Protein AF-A7I385-F1 (afdb_monomer)

Solvent-accessible surface area (backbone atoms only — not comparable to full-atom values): 15909 Å² total; per-residue (Å²): 110,70,66,67,49,52,52,52,52,54,51,48,52,54,52,44,52,50,51,35,52,51,43,34,70,71,65,73,32,73,67,59,26,52,51,44,48,49,48,61,64,40,58,74,43,62,48,61,57,55,52,50,53,55,48,59,55,52,60,72,76,57,84,71,56,46,74,82,49,70,36,78,71,58,41,25,38,31,37,42,69,42,74,60,54,63,81,75,46,45,68,60,48,53,54,56,54,65,49,56,67,62,75,55,24,40,32,40,33,39,52,22,38,84,68,46,20,81,81,70,74,36,61,62,69,27,24,44,33,40,34,56,42,75,87,40,77,44,32,60,55,32,53,54,52,52,51,53,47,19,72,31,48,91,37,66,67,61,27,50,50,51,42,69,77,37,43,70,60,47,53,53,24,49,57,74,23,50,43,77,45,82,40,83,70,58,86,63,60,58,64,80,20,49,28,32,42,40,37,43,27,69,44,66,73,52,94,45,67,73,59,39,48,47,27,33,30,34,39,40,36,34,28,34,40,87,76,70,40,75,31,31,40,41,54,36,57,39,71,37,66,94,64,45,74,72,50,53,44,69,82,32,55,93,59,48,72,52,87,34,56,18,76,84,72,40,56,57,77,86,40,60,52,53,34,44,32,34,73,84,70,41,40,49,77,82,70,70,90,78,121

Secondary structure (DSSP, 8-state):
-HHHHHHHHHHHHHHHHHHHHHHHHHH--HHHHHHHHHHHHHGGGTTHHHHHHHHHHHHHHSPPPEES---S--EEEEEEEES--HHHHHHHHHHHHHT-SSSSEEEEEEE--TTTHHHH---TTEEEEEEE-TTSHHHHHHHHHHHHHHHTTT-HHHHHHHHHHHHHHHHHHHHHHEEEEEEE--SSGGGGSSEEEEEEEEEESSS-HHHHHHEEEEEEEEEETTTTEEEEEEEEEEE-GGGS-SHHHHH-GGGTTTT-TTTTTS--GGGHHHHTTHHHH-S-----S--

pLDDT: mean 74.33, std 15.38, range [26.97, 94.31]

Sequence (291 aa):
MEIVVSFIFAAYEVVSVIICVIVGAVSKSNKAVAISVALCVLVPFYDVVPTRIIANKYCQIEPKSKIDKIVEYPKSVYVKIDNAEVDDIDTSLHLIEALLDGIHIEKIAIECNSKITDKYKCDNGKVEEVYFDKNSTHYTQYINLISQYQNLHTDESAQFDFYRENEKAIEEAKFKITKRNEVEKDRDIIKNYNYSIIINKSEKISDSAFENYFYHIVNVSIVENKTEKEIAFWKMYIRNREATFIFPEILMPHFADDYQFTRKVCGKIQEIEKVFDMDKWSKGLSIDIYQ

Mean predicted aligned error: 11.97 Å

Foldseek 3Di:
DQVVVVVVVVVLVVVLVVQLVVQCVPVVDPVSSVVSNVCSVCVLCVQVPVVVVLLQVLLVPDDAWDFQAAAQAQQEEEEAEAPDAQVRCPVVVVVVVLCCQCPRHFKYKYQDAPSVCVVPVADHQKIKMKGFQCVDPLNVVLCVLVVVLLLCLVPPVVSVVSCVVCVVSNVVSCVVGIDIDIGHDDPCVRVVGQKYWYKYWFDQPDPDPVSSLFWTKIKIWIAGNVVRDTRTIFIFIATDPVSHDPSCCNVPVVCVVPNGSQPPRGHHPVCVCVSNVVVVVRSDPPPVPPD

Radius of gyration: 24.23 Å; Cα contacts (8 Å, |Δi|>4): 414; chains: 1; bounding box: 56×46×73 Å

Nearest PDB structures (foldseek):
  5t11-assembly1_D  TM=4.363E-01  e=2.194E-02  Paraburkholderia phytofirmans PsJN
  5t11-assembly1_J  TM=4.205E-01  e=3.394E-02  Paraburkholderia phytofirmans PsJN
  5t11-assembly1_I  TM=4.301E-01  e=5.249E-02  Paraburkholderia phytofirmans PsJN
  5t11-assembly1_C  TM=4.337E-01  e=8.119E-02  Paraburkholderia phytofirmans PsJN
  5t11-assembly1_H  TM=4.253E-01  e=6.328E-02  Paraburkholderia phytofirmans PsJN

Organism: Campylobacter hominis (strain ATCC BAA-381 / DSM 21671 / CCUG 45161 / LMG 19568 / NCTC 13146 / CH001A) (NCBI:txid360107)

Structure (mmCIF, N/CA/C/O backbone):
data_AF-A7I385-F1
#
_entry.id   AF-A7I385-F1
#
loop_
_atom_site.group_PDB
_atom_site.id
_atom_site.type_symbol
_atom_site.label_atom_id
_atom_site.label_alt_id
_atom_site.label_comp_id
_atom_site.label_asym_id
_atom_site.label_entity_id
_atom_site.label_seq_id
_atom_site.pdbx_PDB_ins_code
_atom_site.Cartn_x
_atom_site.Cartn_y
_atom_site.Cartn_z
_atom_site.occupancy
_atom_site.B_iso_or_equiv
_atom_site.auth_seq_id
_atom_site.auth_comp_id
_atom_site.auth_asym_id
_atom_site.auth_atom_id
_atom_site.pdbx_PDB_model_num
ATOM 1 N N . MET A 1 1 ? 16.961 16.980 -8.517 1.00 50.75 1 MET A N 1
ATOM 2 C CA . MET A 1 1 ? 16.977 15.856 -9.479 1.00 50.75 1 MET A CA 1
ATOM 3 C C . MET A 1 1 ? 17.176 16.361 -10.908 1.00 50.75 1 MET A C 1
ATOM 5 O O . MET A 1 1 ? 18.116 15.918 -11.551 1.00 50.75 1 MET A O 1
ATOM 9 N N . GLU A 1 2 ? 16.411 17.368 -11.348 1.00 49.25 2 GLU A N 1
ATOM 10 C CA . GLU A 1 2 ? 16.465 17.961 -12.704 1.00 49.25 2 GLU A CA 1
ATOM 11 C C . GLU A 1 2 ? 17.854 18.446 -13.171 1.00 49.25 2 GLU A C 1
ATOM 13 O O . GLU A 1 2 ? 18.229 18.236 -14.322 1.00 49.25 2 GLU A O 1
ATOM 18 N N . ILE A 1 3 ? 18.661 19.042 -12.283 1.00 60.22 3 ILE A N 1
ATOM 19 C CA . ILE A 1 3 ? 20.004 19.541 -12.640 1.00 60.22 3 ILE A CA 1
ATOM 20 C C . ILE A 1 3 ? 20.953 18.384 -12.989 1.00 60.22 3 ILE A C 1
ATOM 22 O O . ILE A 1 3 ? 21.578 18.397 -14.045 1.00 60.22 3 ILE A O 1
ATOM 26 N N . VAL A 1 4 ? 21.031 17.360 -12.132 1.00 59.84 4 VAL A N 1
ATOM 27 C CA . VAL A 1 4 ? 21.896 16.176 -12.329 1.00 59.84 4 VAL A CA 1
ATOM 28 C C . VAL A 1 4 ? 21.518 15.436 -13.615 1.00 59.84 4 VAL A C 1
ATOM 30 O O . VAL A 1 4 ? 22.371 15.013 -14.387 1.00 59.84 4 VAL A O 1
ATOM 33 N N . VAL A 1 5 ? 20.219 15.359 -13.865 1.00 59.62 5 VAL A N 1
ATOM 34 C CA . VAL A 1 5 ? 19.585 14.788 -15.050 1.00 59.62 5 VAL A CA 1
ATOM 35 C C . VAL A 1 5 ? 19.992 15.503 -16.348 1.00 59.62 5 VAL A C 1
ATOM 37 O O . VAL A 1 5 ? 20.400 14.851 -17.309 1.00 59.62 5 VAL A O 1
ATOM 40 N N . SER A 1 6 ? 19.941 16.838 -16.369 1.00 65.00 6 SER A N 1
ATOM 41 C CA . SER A 1 6 ? 20.319 17.643 -17.538 1.00 65.00 6 SER A CA 1
ATOM 42 C C . SER A 1 6 ? 21.803 17.472 -17.882 1.00 65.00 6 SER A C 1
ATOM 44 O O . SER A 1 6 ? 22.172 17.321 -19.048 1.00 65.00 6 SER A O 1
ATOM 46 N N . PHE A 1 7 ? 22.656 17.368 -16.856 1.00 74.56 7 PHE A N 1
ATOM 47 C CA . PHE A 1 7 ? 24.074 17.060 -17.034 1.00 74.56 7 PHE A CA 1
ATOM 48 C C . PHE A 1 7 ? 24.315 15.678 -17.658 1.00 74.56 7 PHE A C 1
ATOM 50 O O . PHE A 1 7 ? 25.181 15.553 -18.523 1.00 74.56 7 PHE A O 1
ATOM 57 N N . ILE A 1 8 ? 23.552 14.651 -17.267 1.00 72.56 8 ILE A N 1
ATOM 58 C CA . ILE A 1 8 ? 23.676 13.298 -17.836 1.00 72.56 8 ILE A CA 1
ATOM 59 C C . ILE A 1 8 ? 23.255 13.280 -19.314 1.00 72.56 8 ILE A C 1
ATOM 61 O O . ILE A 1 8 ? 23.942 12.669 -20.132 1.00 72.56 8 ILE A O 1
ATOM 65 N N . PHE A 1 9 ? 22.174 13.979 -19.679 1.00 73.31 9 PHE A N 1
ATOM 66 C CA . PHE A 1 9 ? 21.737 14.084 -21.078 1.00 73.31 9 PHE A CA 1
ATOM 67 C C . PHE A 1 9 ? 22.758 14.830 -21.944 1.00 73.31 9 PHE A C 1
ATOM 69 O O . PHE A 1 9 ? 23.153 14.333 -22.997 1.00 73.31 9 PHE A O 1
ATOM 76 N N . ALA A 1 10 ? 23.263 15.970 -21.467 1.00 79.50 10 ALA A N 1
ATOM 77 C CA . ALA A 1 10 ? 24.304 16.715 -22.169 1.00 79.50 10 ALA A CA 1
ATOM 78 C C . ALA A 1 10 ? 25.582 15.874 -22.354 1.00 79.50 10 ALA A C 1
ATOM 80 O O . ALA A 1 10 ? 26.174 15.864 -23.433 1.00 79.50 10 ALA A O 1
ATOM 81 N N . ALA A 1 11 ? 25.986 15.113 -21.330 1.00 82.25 11 ALA A N 1
ATOM 82 C CA . ALA A 1 11 ? 27.113 14.190 -21.435 1.00 82.25 11 ALA A CA 1
ATOM 83 C C . ALA A 1 11 ? 26.859 13.088 -22.481 1.00 82.25 11 ALA A C 1
ATOM 85 O O . ALA A 1 11 ? 27.754 12.769 -23.265 1.00 82.25 11 ALA A O 1
ATOM 86 N N . TYR A 1 12 ? 25.640 12.543 -22.537 1.00 84.56 12 TYR A N 1
ATOM 87 C CA . TYR A 1 12 ? 25.248 11.544 -23.531 1.00 84.56 12 TYR A CA 1
ATOM 88 C C . TYR A 1 12 ? 25.318 12.083 -24.968 1.00 84.56 12 TYR A C 1
ATOM 90 O O . TYR A 1 12 ? 25.862 11.406 -25.846 1.00 84.56 12 TYR A O 1
ATOM 98 N N . GLU A 1 13 ? 24.814 13.296 -25.221 1.00 83.38 13 GLU A N 1
ATOM 99 C CA . GLU A 1 13 ? 24.884 13.918 -26.549 1.00 83.38 13 GLU A CA 1
ATOM 100 C C . GLU A 1 13 ? 26.335 14.115 -26.999 1.00 83.38 13 GLU A C 1
ATOM 102 O O . GLU A 1 13 ? 26.700 13.737 -28.115 1.00 83.38 13 GLU A O 1
ATOM 107 N N . VAL A 1 14 ? 27.191 14.623 -26.107 1.00 87.31 14 VAL A N 1
ATOM 108 C CA . VAL A 1 14 ? 28.620 14.823 -26.388 1.00 87.31 14 VAL A CA 1
ATOM 109 C C . VAL A 1 14 ? 29.303 13.498 -26.735 1.00 87.31 14 VAL A C 1
ATOM 111 O O . VAL A 1 14 ? 29.995 13.407 -27.752 1.00 87.31 14 VAL A O 1
ATOM 114 N N . VAL A 1 15 ? 29.083 12.449 -25.939 1.00 87.50 15 VAL A N 1
ATOM 115 C CA . VAL A 1 15 ? 29.656 11.117 -26.195 1.00 87.50 15 VAL A CA 1
ATOM 116 C C . VAL A 1 15 ? 29.134 10.532 -27.511 1.00 87.50 15 VAL A C 1
ATOM 118 O O . VAL A 1 15 ? 29.913 9.984 -28.291 1.00 87.50 15 VAL A O 1
ATOM 121 N N . SER A 1 16 ? 27.845 10.700 -27.810 1.00 87.44 16 SER A N 1
ATOM 122 C CA . SER A 1 16 ? 27.226 10.214 -29.050 1.00 87.44 16 SER A CA 1
ATOM 123 C C . SER A 1 16 ? 27.826 10.864 -30.297 1.00 87.44 16 SER A C 1
ATOM 125 O O . SER A 1 16 ? 28.122 10.175 -31.279 1.00 87.44 16 SER A O 1
ATOM 127 N N . VAL A 1 17 ? 28.071 12.177 -30.253 1.00 86.81 17 VAL A N 1
ATOM 128 C CA . VAL A 1 17 ? 28.744 12.907 -31.337 1.00 86.81 17 VAL A CA 1
ATOM 129 C C . VAL A 1 17 ? 30.175 12.399 -31.524 1.00 86.81 17 VAL A C 1
ATOM 131 O O . VAL A 1 17 ? 30.579 12.127 -32.656 1.00 86.81 17 VAL A O 1
ATOM 134 N N . ILE A 1 18 ? 30.924 12.197 -30.433 1.00 90.31 18 ILE A N 1
ATOM 135 C CA . ILE A 1 18 ? 32.295 11.660 -30.481 1.00 90.31 18 ILE A CA 1
ATOM 136 C C . ILE A 1 18 ? 32.317 10.275 -31.141 1.00 90.31 18 ILE A C 1
ATOM 138 O O . ILE A 1 18 ? 33.127 10.039 -32.040 1.00 90.31 18 ILE A O 1
ATOM 142 N N . ILE A 1 19 ? 31.407 9.376 -30.754 1.00 89.44 19 ILE A N 1
ATOM 143 C CA . ILE A 1 19 ? 31.295 8.034 -31.343 1.00 89.44 19 ILE A CA 1
ATOM 144 C C . ILE A 1 19 ? 31.035 8.127 -32.851 1.00 89.44 19 ILE A C 1
ATOM 146 O O . ILE A 1 19 ? 31.743 7.491 -33.634 1.00 89.44 19 ILE A O 1
ATOM 150 N N . CYS A 1 20 ? 30.080 8.958 -33.280 1.00 88.19 20 CYS A N 1
ATOM 151 C CA . CYS A 1 20 ? 29.752 9.113 -34.700 1.00 88.19 20 CYS A CA 1
ATOM 152 C C . CYS A 1 20 ? 30.940 9.646 -35.522 1.00 88.19 20 CYS A C 1
ATOM 154 O O . CYS A 1 20 ? 31.184 9.170 -36.634 1.00 88.19 20 CYS A O 1
ATOM 156 N N . VAL A 1 21 ? 31.713 10.589 -34.967 1.00 87.25 21 VAL A N 1
ATOM 157 C CA . VAL A 1 21 ? 32.928 11.133 -35.600 1.00 87.25 21 VAL A CA 1
ATOM 158 C C . VAL A 1 21 ? 34.011 10.059 -35.732 1.00 87.25 21 VAL A C 1
ATOM 160 O O . VAL A 1 21 ? 34.587 9.904 -36.811 1.00 87.25 21 VAL A O 1
ATOM 163 N N . ILE A 1 22 ? 34.259 9.279 -34.675 1.00 89.44 22 ILE A N 1
ATOM 164 C CA . ILE A 1 22 ? 35.238 8.180 -34.695 1.00 89.44 22 ILE A CA 1
ATOM 165 C C . ILE A 1 22 ? 34.837 7.125 -35.732 1.00 89.44 22 ILE A C 1
ATOM 167 O O . ILE A 1 22 ? 35.664 6.723 -36.553 1.00 89.44 22 ILE A O 1
ATOM 171 N N . VAL A 1 23 ? 33.566 6.711 -35.753 1.00 89.50 23 VAL A N 1
ATOM 172 C CA . VAL A 1 23 ? 33.056 5.745 -36.737 1.00 89.50 23 VAL A CA 1
ATOM 173 C C . VAL A 1 23 ? 33.236 6.274 -38.159 1.00 89.50 23 VAL A C 1
ATOM 175 O O . VAL A 1 23 ? 33.670 5.519 -39.031 1.00 89.50 23 VAL A O 1
ATOM 178 N N . GLY A 1 24 ? 32.967 7.558 -38.406 1.00 85.94 24 GLY A N 1
ATOM 179 C CA . GLY A 1 24 ? 33.186 8.184 -39.713 1.00 85.94 24 GLY A CA 1
ATOM 180 C C . GLY A 1 24 ? 34.650 8.172 -40.146 1.00 85.94 24 GLY A C 1
ATOM 181 O O . GLY A 1 24 ? 34.952 7.790 -41.279 1.00 85.94 24 GLY A O 1
ATOM 182 N N . ALA A 1 25 ? 35.561 8.509 -39.233 1.00 86.81 25 ALA A N 1
ATOM 183 C CA . ALA A 1 25 ? 36.996 8.525 -39.501 1.00 86.81 25 ALA A CA 1
ATOM 184 C C . ALA A 1 25 ? 37.567 7.121 -39.778 1.00 86.81 25 ALA A C 1
ATOM 186 O O . ALA A 1 25 ? 38.384 6.956 -40.686 1.00 86.81 25 ALA A O 1
ATOM 187 N N . VAL A 1 26 ? 37.124 6.108 -39.024 1.00 89.81 26 VAL A N 1
ATOM 188 C CA . VAL A 1 26 ? 37.638 4.731 -39.124 1.00 89.81 26 VAL A CA 1
ATOM 189 C C . VAL A 1 26 ? 37.017 3.973 -40.296 1.00 89.81 26 VAL A C 1
ATOM 191 O O . VAL A 1 26 ? 37.731 3.369 -41.092 1.00 89.81 26 VAL A O 1
ATOM 194 N N . SER A 1 27 ? 35.689 3.997 -40.421 1.00 87.38 27 SER A N 1
ATOM 195 C CA . SER A 1 27 ? 34.980 3.180 -41.415 1.00 87.38 27 SER A CA 1
ATOM 196 C C . SER A 1 27 ? 35.016 3.767 -42.826 1.00 87.38 27 SER A C 1
ATOM 198 O O . SER A 1 27 ? 34.806 3.028 -43.788 1.00 87.38 27 SER A O 1
ATOM 200 N N . LYS A 1 28 ? 35.219 5.092 -42.955 1.00 85.69 28 LYS A N 1
ATOM 201 C CA . LYS A 1 28 ? 35.115 5.856 -44.215 1.00 85.69 28 LYS A CA 1
ATOM 202 C C . LYS A 1 28 ? 33.839 5.540 -45.014 1.00 85.69 28 LYS A C 1
ATOM 204 O O . LYS A 1 28 ? 33.823 5.632 -46.239 1.00 85.69 28 LYS A O 1
ATOM 209 N N . SER A 1 29 ? 32.770 5.131 -44.327 1.00 87.94 29 SER A N 1
ATOM 210 C CA . SER A 1 29 ? 31.529 4.655 -44.931 1.00 87.94 29 SER A CA 1
ATOM 211 C C . SER A 1 29 ? 30.340 5.426 -44.384 1.00 87.94 29 SER A C 1
ATOM 213 O O . SER A 1 29 ? 29.994 5.319 -43.208 1.00 87.94 29 SER A O 1
ATOM 215 N N . ASN A 1 30 ? 29.639 6.131 -45.272 1.00 83.75 30 ASN A N 1
ATOM 216 C CA . ASN A 1 30 ? 28.423 6.866 -44.918 1.00 83.75 30 ASN A CA 1
ATOM 217 C C . ASN A 1 30 ? 27.331 5.942 -44.350 1.00 83.75 30 ASN A C 1
ATOM 219 O O . ASN A 1 30 ? 26.533 6.372 -43.524 1.00 83.75 30 ASN A O 1
ATOM 223 N N . LYS A 1 31 ? 27.317 4.657 -44.740 1.00 86.25 31 LYS A N 1
ATOM 224 C CA . LYS A 1 31 ? 26.384 3.661 -44.188 1.00 86.25 31 LYS A CA 1
ATOM 225 C C . LYS A 1 31 ? 26.691 3.339 -42.724 1.00 86.25 31 LYS A C 1
ATOM 227 O O . LYS A 1 31 ? 25.768 3.228 -41.928 1.00 86.25 31 LYS A O 1
ATOM 232 N N . ALA A 1 32 ? 27.969 3.214 -42.365 1.00 83.31 32 ALA A N 1
ATOM 233 C CA . ALA A 1 32 ? 28.376 2.935 -40.988 1.00 83.31 32 ALA A CA 1
ATOM 234 C C . ALA A 1 32 ? 28.102 4.131 -40.064 1.00 83.31 32 ALA A C 1
ATOM 236 O O . ALA A 1 32 ? 27.607 3.943 -38.957 1.00 83.31 32 ALA A O 1
ATOM 237 N N . VAL A 1 33 ? 28.331 5.357 -40.550 1.00 83.69 33 VAL A N 1
ATOM 238 C CA . VAL A 1 33 ? 27.946 6.583 -39.830 1.00 83.69 33 VAL A CA 1
ATOM 239 C C . VAL A 1 33 ? 26.432 6.647 -39.639 1.00 83.69 33 VAL A C 1
ATOM 241 O O . VAL A 1 33 ? 25.979 6.886 -38.527 1.00 83.69 33 VAL A O 1
ATOM 244 N N . ALA A 1 34 ? 25.641 6.366 -40.680 1.00 84.44 34 ALA A N 1
ATOM 245 C CA . ALA A 1 34 ? 24.182 6.367 -40.577 1.00 84.44 34 ALA A CA 1
ATOM 246 C C . ALA A 1 34 ? 23.657 5.336 -39.560 1.00 84.44 34 ALA A C 1
ATOM 248 O O . ALA A 1 34 ? 22.772 5.657 -38.772 1.00 84.44 34 ALA A O 1
ATOM 249 N N . ILE A 1 35 ? 24.230 4.126 -39.529 1.00 86.44 35 ILE A N 1
ATOM 250 C CA . ILE A 1 35 ? 23.894 3.101 -38.526 1.00 86.44 35 ILE A CA 1
ATOM 251 C C . ILE A 1 35 ? 24.289 3.569 -37.119 1.00 86.44 35 ILE A C 1
ATOM 253 O O . ILE A 1 35 ? 23.499 3.425 -36.192 1.00 86.44 35 ILE A O 1
ATOM 257 N N . SER A 1 36 ? 25.475 4.160 -36.956 1.00 86.75 36 SER A N 1
ATOM 258 C CA . SER A 1 36 ? 25.932 4.691 -35.665 1.00 86.75 36 SER A CA 1
ATOM 259 C C . SER A 1 36 ? 25.016 5.797 -35.149 1.00 86.75 36 SER A C 1
ATOM 261 O O . SER A 1 36 ? 24.621 5.761 -33.990 1.00 86.75 36 SER A O 1
ATOM 263 N N . VAL A 1 37 ? 24.638 6.747 -36.010 1.00 85.56 37 VAL A N 1
ATOM 264 C CA . VAL A 1 37 ? 23.692 7.815 -35.664 1.00 85.56 37 VAL A CA 1
ATOM 265 C C . VAL A 1 37 ? 22.345 7.213 -35.274 1.00 85.56 37 VAL A C 1
ATOM 267 O O . VAL A 1 37 ? 21.796 7.587 -34.244 1.00 85.56 37 VAL A O 1
ATOM 270 N N . ALA A 1 38 ? 21.836 6.241 -36.037 1.00 85.25 38 ALA A N 1
ATOM 271 C CA . ALA A 1 38 ? 20.583 5.569 -35.708 1.00 85.25 38 ALA A CA 1
ATOM 272 C C . ALA A 1 38 ? 20.644 4.868 -34.340 1.00 85.25 38 ALA A C 1
ATOM 274 O O . ALA A 1 38 ? 19.718 5.014 -33.550 1.00 85.25 38 ALA A O 1
ATOM 275 N N . LEU A 1 39 ? 21.735 4.167 -34.019 1.00 83.94 39 LEU A N 1
ATOM 276 C CA . LEU A 1 39 ? 21.919 3.537 -32.709 1.00 83.94 39 LEU A CA 1
ATOM 277 C C . LEU A 1 39 ? 22.000 4.579 -31.584 1.00 83.94 39 LEU A C 1
ATOM 279 O O . LEU A 1 39 ? 21.293 4.440 -30.593 1.00 83.94 39 LEU A O 1
ATOM 283 N N . CYS A 1 40 ? 22.778 5.652 -31.750 1.00 83.88 40 CYS A N 1
ATOM 284 C CA . CYS A 1 40 ? 22.866 6.742 -30.770 1.00 83.88 40 CYS A CA 1
ATOM 285 C C . CYS A 1 40 ? 21.528 7.472 -30.568 1.00 83.88 40 CYS A C 1
ATOM 287 O O . CYS A 1 40 ? 21.254 7.957 -29.474 1.00 83.88 40 CYS 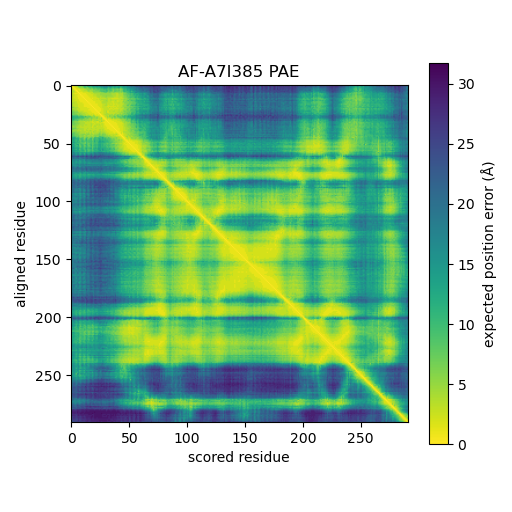A O 1
ATOM 289 N N . VAL A 1 41 ? 20.678 7.545 -31.592 1.00 80.2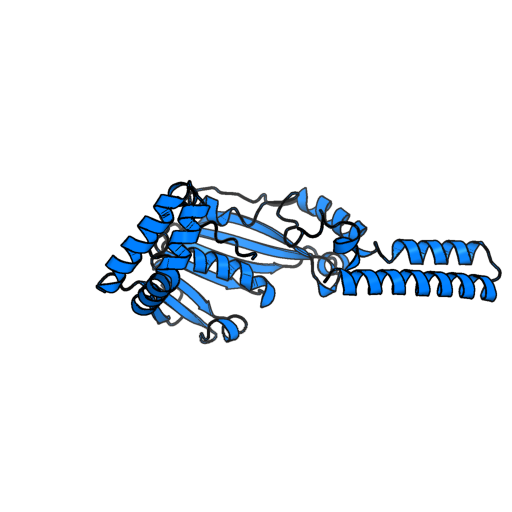5 41 VAL A N 1
ATOM 290 C CA . VAL A 1 41 ? 19.328 8.107 -31.463 1.00 80.25 41 VAL A CA 1
ATOM 291 C C . VAL A 1 41 ? 18.369 7.113 -30.817 1.00 80.25 41 VAL A C 1
ATOM 293 O O . VAL A 1 41 ? 17.488 7.545 -30.093 1.00 80.25 41 VAL A O 1
ATOM 296 N N . LEU A 1 42 ? 18.515 5.805 -31.048 1.00 75.75 42 LEU A N 1
ATOM 297 C CA . LEU A 1 42 ? 17.609 4.780 -30.516 1.00 75.75 42 LEU A CA 1
ATOM 298 C C . LEU A 1 42 ? 17.909 4.390 -29.068 1.00 75.75 42 LEU A C 1
ATOM 300 O O . LEU A 1 42 ? 16.983 4.037 -28.346 1.00 75.75 42 LEU A O 1
ATOM 304 N N . VAL A 1 43 ? 19.170 4.454 -28.635 1.00 76.62 43 VAL A N 1
ATOM 305 C CA . VAL A 1 43 ? 19.583 4.083 -27.272 1.00 76.62 43 VAL A CA 1
ATOM 306 C C . VAL A 1 43 ? 18.787 4.844 -26.197 1.00 76.62 43 VAL A C 1
ATOM 308 O O . VAL A 1 43 ? 18.240 4.186 -25.328 1.00 76.62 43 VAL A O 1
ATOM 311 N N . PRO A 1 44 ? 18.560 6.166 -26.251 1.00 69.38 44 PRO A N 1
ATOM 312 C CA . PRO A 1 44 ? 17.748 6.851 -25.238 1.00 69.38 44 PRO A CA 1
ATOM 313 C C . PRO A 1 44 ? 16.280 6.399 -25.184 1.00 69.38 44 PRO A C 1
ATOM 315 O O . PRO A 1 44 ? 15.589 6.712 -24.221 1.00 69.38 44 PRO A O 1
ATOM 318 N N . PHE A 1 45 ? 15.802 5.681 -26.208 1.00 69.19 45 PHE A N 1
ATOM 319 C CA . PHE A 1 45 ? 14.431 5.176 -26.322 1.00 69.19 45 PHE A CA 1
ATOM 320 C C . PHE A 1 45 ? 14.358 3.641 -26.326 1.00 69.19 45 PHE A C 1
ATOM 322 O O . PHE A 1 45 ? 13.296 3.091 -26.645 1.00 69.19 45 PHE A O 1
ATOM 329 N N . TYR A 1 46 ? 15.460 2.941 -26.005 1.00 70.94 46 TYR A N 1
ATOM 330 C CA . TYR A 1 46 ? 15.511 1.474 -26.067 1.00 70.94 46 TYR A CA 1
ATOM 331 C C . TYR A 1 46 ? 14.483 0.835 -25.131 1.00 70.94 46 TYR A C 1
ATOM 333 O O . TYR A 1 46 ? 14.060 -0.290 -25.374 1.00 70.94 46 TYR A O 1
ATOM 341 N N . ASP A 1 47 ? 14.082 1.541 -24.075 1.00 66.56 47 ASP A N 1
ATOM 342 C CA . ASP A 1 47 ? 13.112 1.095 -23.089 1.00 66.56 47 ASP A CA 1
ATOM 343 C C . ASP A 1 47 ? 11.697 1.617 -23.381 1.00 66.56 47 ASP A C 1
ATOM 345 O O . ASP A 1 47 ? 10.752 0.850 -23.238 1.00 66.56 47 ASP A O 1
ATOM 349 N N . VAL A 1 48 ? 11.517 2.851 -23.870 1.00 69.31 48 VAL A N 1
ATOM 350 C CA . VAL A 1 48 ? 10.196 3.469 -24.142 1.00 69.31 48 VAL A CA 1
ATOM 351 C C . VAL A 1 48 ? 9.352 2.663 -25.133 1.00 69.31 48 VAL A C 1
ATOM 353 O O . VAL A 1 48 ? 8.149 2.477 -24.935 1.00 69.31 48 VAL A O 1
ATOM 356 N N . VAL A 1 49 ? 9.955 2.202 -26.231 1.00 70.12 49 VAL A N 1
ATOM 357 C CA . VAL A 1 49 ? 9.201 1.508 -27.286 1.00 70.12 49 VAL A CA 1
ATOM 358 C C . VAL A 1 49 ? 8.801 0.092 -26.850 1.00 70.12 49 VAL A C 1
ATOM 360 O O . VAL A 1 49 ? 7.607 -0.218 -26.921 1.00 70.12 49 VAL A O 1
ATOM 363 N N . PRO A 1 50 ? 9.718 -0.766 -26.352 1.00 73.56 50 PRO A N 1
ATOM 364 C CA . PRO A 1 50 ? 9.344 -2.092 -25.869 1.00 73.56 50 PRO A CA 1
ATOM 365 C C . PRO A 1 50 ? 8.375 -2.040 -24.699 1.00 73.56 50 PRO A C 1
ATOM 367 O O . PRO A 1 50 ? 7.399 -2.788 -24.704 1.00 73.56 50 PRO A O 1
ATOM 370 N N . THR A 1 51 ? 8.588 -1.127 -23.746 1.00 71.69 51 THR A N 1
ATOM 371 C CA . THR A 1 51 ? 7.710 -1.011 -22.579 1.00 71.69 51 THR A CA 1
ATOM 372 C C . THR A 1 51 ? 6.266 -0.739 -22.989 1.00 71.69 51 THR A C 1
ATOM 374 O O . THR A 1 51 ? 5.369 -1.431 -22.525 1.00 71.69 51 THR A O 1
ATOM 377 N N . ARG A 1 52 ? 6.023 0.160 -23.954 1.00 69.81 52 ARG A N 1
ATOM 378 C CA . ARG A 1 52 ? 4.674 0.435 -24.484 1.00 69.81 52 ARG A CA 1
ATOM 379 C C . ARG A 1 52 ? 4.047 -0.713 -25.266 1.00 69.81 52 ARG A C 1
ATOM 381 O O . ARG A 1 52 ? 2.836 -0.914 -25.188 1.00 69.81 52 ARG A O 1
ATOM 388 N N . ILE A 1 53 ? 4.834 -1.431 -26.064 1.00 75.12 53 ILE A N 1
ATOM 389 C CA . ILE A 1 53 ? 4.319 -2.570 -26.837 1.00 75.12 53 ILE A CA 1
ATOM 390 C C . ILE A 1 53 ? 3.889 -3.681 -25.882 1.00 75.12 53 ILE A C 1
ATOM 392 O O . ILE A 1 53 ? 2.772 -4.189 -25.994 1.00 75.12 53 ILE A O 1
ATOM 396 N N . ILE A 1 54 ? 4.756 -4.004 -24.916 1.00 77.31 54 ILE A N 1
ATOM 397 C CA . ILE A 1 54 ? 4.453 -4.933 -23.827 1.00 77.31 54 ILE A CA 1
ATOM 398 C C . ILE A 1 54 ? 3.213 -4.431 -23.085 1.00 77.31 54 ILE A C 1
ATOM 400 O O . ILE A 1 54 ? 2.281 -5.202 -22.865 1.00 77.31 54 ILE A O 1
ATOM 404 N N . ALA A 1 55 ? 3.145 -3.124 -22.814 1.00 69.38 55 ALA A N 1
ATOM 405 C CA . ALA A 1 55 ? 2.041 -2.536 -22.082 1.00 69.38 55 ALA A CA 1
ATOM 406 C C . ALA A 1 55 ? 0.680 -2.782 -22.731 1.00 69.38 55 ALA A C 1
ATOM 408 O O . ALA A 1 55 ? -0.246 -3.327 -22.132 1.00 69.38 55 ALA A O 1
ATOM 409 N N . ASN A 1 56 ? 0.580 -2.392 -23.998 1.00 71.62 56 ASN A N 1
ATOM 410 C CA . ASN A 1 56 ? -0.651 -2.482 -24.761 1.00 71.62 56 ASN A CA 1
ATOM 411 C C . ASN A 1 56 ? -1.079 -3.937 -24.998 1.00 71.62 56 ASN A C 1
ATOM 413 O O . ASN A 1 56 ? -2.270 -4.230 -25.003 1.00 71.62 56 ASN A O 1
ATOM 417 N N . LYS A 1 57 ? -0.115 -4.851 -25.174 1.00 77.62 57 L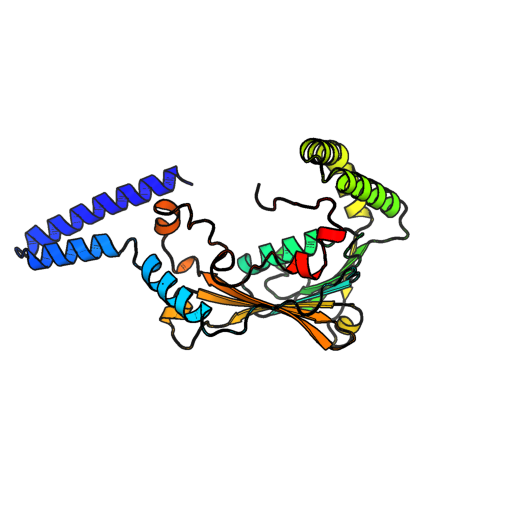YS A N 1
ATOM 418 C CA . LYS A 1 57 ? -0.378 -6.288 -25.329 1.00 77.62 57 LYS A CA 1
ATOM 419 C C . LYS A 1 57 ? -1.089 -6.849 -24.099 1.00 77.62 57 LYS A C 1
ATOM 421 O O . LYS A 1 57 ? -2.148 -7.457 -24.230 1.00 77.62 57 LYS A O 1
ATOM 426 N N . TYR A 1 58 ? -0.514 -6.638 -22.920 1.00 73.31 58 TYR A N 1
ATOM 427 C CA . TYR A 1 58 ? -1.020 -7.215 -21.677 1.00 73.31 58 TYR A CA 1
ATOM 428 C C . TYR A 1 58 ? -2.352 -6.591 -21.257 1.00 73.31 58 TYR A C 1
ATOM 430 O O . TYR A 1 58 ? -3.286 -7.307 -20.899 1.00 73.31 58 TYR A O 1
ATOM 438 N N . CYS A 1 59 ? -2.549 -5.305 -21.540 1.00 66.38 59 CYS A N 1
ATOM 439 C CA . CYS A 1 59 ? -3.831 -4.659 -21.286 1.00 66.38 59 CYS A CA 1
ATOM 440 C C . CYS A 1 59 ? -5.042 -5.206 -22.052 1.00 66.38 59 CYS A C 1
ATOM 442 O O . CYS A 1 59 ? -6.182 -4.968 -21.651 1.00 66.38 59 CYS A O 1
ATOM 444 N N . GLN A 1 60 ? -4.834 -5.950 -23.137 1.00 66.19 60 GLN A N 1
ATOM 445 C CA . GLN A 1 60 ? -5.929 -6.486 -23.947 1.00 66.19 60 GLN A CA 1
ATOM 446 C C . GLN A 1 60 ? -6.329 -7.922 -23.577 1.00 66.19 60 GLN A C 1
ATOM 448 O O . GLN A 1 60 ? -7.398 -8.368 -23.992 1.00 66.19 60 GLN A O 1
ATOM 453 N N . ILE A 1 61 ? -5.502 -8.655 -22.823 1.00 64.75 61 ILE A N 1
ATOM 454 C CA . ILE A 1 61 ? -5.583 -10.128 -22.724 1.00 64.75 61 ILE A CA 1
ATOM 455 C C . ILE A 1 61 ? -5.989 -10.600 -21.308 1.00 64.75 61 ILE A C 1
ATOM 457 O O . ILE A 1 61 ? -6.125 -11.794 -21.052 1.00 64.75 61 ILE A O 1
ATOM 461 N N . GLU A 1 62 ? -6.225 -9.687 -20.367 1.00 64.31 62 GLU A N 1
ATOM 462 C CA . GLU A 1 62 ? -6.146 -10.008 -18.936 1.00 64.31 62 GLU A CA 1
ATOM 463 C C . GLU A 1 62 ? -7.459 -10.067 -18.159 1.00 64.31 62 GLU A C 1
ATOM 465 O O . GLU A 1 62 ? -8.444 -9.432 -18.552 1.00 64.31 62 GLU A O 1
ATOM 470 N N . PRO A 1 63 ? -7.477 -10.795 -17.016 1.00 61.75 63 PRO A N 1
ATOM 471 C CA . PRO A 1 63 ? -8.559 -10.668 -16.055 1.00 61.75 63 PRO A CA 1
ATOM 472 C C . PRO A 1 63 ? -8.632 -9.209 -15.615 1.00 61.75 63 PRO A C 1
ATOM 474 O O . PRO A 1 63 ? -7.691 -8.656 -15.047 1.00 61.75 63 PRO A O 1
ATOM 477 N N . LYS A 1 64 ? -9.758 -8.574 -15.930 1.00 66.31 64 LYS A N 1
ATOM 478 C CA . LYS A 1 64 ? -9.983 -7.174 -15.596 1.00 66.31 64 LYS A CA 1
ATOM 479 C C . LYS A 1 64 ? -10.064 -7.043 -14.083 1.00 66.31 64 LYS A C 1
ATOM 481 O O . LYS A 1 64 ? -10.787 -7.812 -13.446 1.00 66.31 64 LYS A O 1
ATOM 486 N N . SER A 1 65 ? -9.358 -6.053 -13.542 1.00 72.94 65 SER A N 1
ATOM 487 C CA . SER A 1 65 ? -9.566 -5.618 -12.166 1.00 72.94 65 SER A CA 1
ATOM 488 C C . SER A 1 65 ? -11.057 -5.411 -11.919 1.00 72.94 65 SER A C 1
ATOM 490 O O . SER A 1 65 ? -11.778 -4.911 -12.793 1.00 72.94 65 SER A O 1
ATOM 492 N N . LYS A 1 66 ? -11.525 -5.842 -10.754 1.00 79.19 66 LYS A N 1
ATOM 493 C CA . LYS A 1 66 ? -12.947 -5.851 -10.424 1.00 79.19 66 LYS A CA 1
ATOM 494 C C . LYS A 1 66 ? -13.165 -5.536 -8.955 1.00 79.19 66 LYS A C 1
ATOM 496 O O . LYS A 1 66 ? -12.367 -5.900 -8.094 1.00 79.19 66 LYS A O 1
ATOM 501 N N . ILE A 1 67 ? -14.307 -4.914 -8.701 1.00 82.94 67 ILE A N 1
ATOM 502 C CA . ILE A 1 67 ? -14.874 -4.724 -7.374 1.00 82.94 67 ILE A CA 1
ATOM 503 C C . ILE A 1 67 ? -16.267 -5.337 -7.429 1.00 82.94 67 ILE A C 1
ATOM 505 O O . ILE A 1 67 ? -17.171 -4.789 -8.058 1.00 82.94 67 ILE A O 1
ATOM 509 N N . ASP A 1 68 ? -16.423 -6.494 -6.799 1.00 85.38 68 ASP A N 1
ATOM 510 C CA . ASP A 1 68 ? -17.695 -7.214 -6.739 1.00 85.38 68 ASP A CA 1
ATOM 511 C C . ASP A 1 68 ? -18.557 -6.725 -5.567 1.00 85.38 68 ASP A C 1
ATOM 513 O O . ASP A 1 68 ? -19.781 -6.874 -5.577 1.00 85.38 68 ASP A O 1
ATOM 517 N N . LYS A 1 69 ? -17.927 -6.148 -4.536 1.00 84.88 69 LYS A N 1
ATOM 518 C CA . LYS A 1 69 ? -18.605 -5.610 -3.356 1.00 84.88 69 LYS A CA 1
ATOM 519 C C . LYS A 1 69 ? -17.841 -4.417 -2.795 1.00 84.88 69 LYS A C 1
ATOM 521 O O . LYS A 1 69 ? -16.638 -4.493 -2.573 1.00 84.88 69 LYS A O 1
ATOM 526 N N . ILE A 1 70 ? -18.590 -3.360 -2.502 1.00 84.62 70 ILE A N 1
ATOM 527 C CA . ILE A 1 70 ? -18.141 -2.237 -1.685 1.00 84.62 70 ILE A CA 1
ATOM 528 C C . ILE A 1 70 ? -18.473 -2.560 -0.221 1.00 84.62 70 ILE A C 1
ATOM 530 O O . ILE A 1 70 ? -19.568 -3.028 0.104 1.00 84.62 70 ILE A O 1
ATOM 534 N N . VAL A 1 71 ? -17.497 -2.372 0.652 1.00 82.06 71 VAL A N 1
ATOM 535 C CA . VAL A 1 71 ? -17.514 -2.676 2.075 1.00 82.06 71 VAL A CA 1
ATOM 536 C C . VAL A 1 71 ? -17.568 -1.364 2.825 1.00 82.06 71 VAL A C 1
ATOM 538 O O . VAL A 1 71 ? -16.566 -0.679 2.955 1.00 82.06 71 VAL A O 1
ATOM 541 N N . GLU A 1 72 ? -18.731 -1.053 3.383 1.00 73.44 72 GLU A N 1
ATOM 542 C CA . GLU A 1 72 ? -18.863 0.163 4.179 1.00 73.44 72 GLU A CA 1
ATOM 543 C C . GLU A 1 72 ? -18.024 0.083 5.456 1.00 73.44 72 GLU A C 1
ATOM 545 O O . GLU A 1 72 ? -17.443 1.072 5.855 1.00 73.44 72 GLU A O 1
ATOM 550 N N . TYR A 1 73 ? -17.920 -1.070 6.122 1.00 78.50 73 TYR A N 1
ATOM 551 C CA . TYR A 1 73 ? -17.243 -1.108 7.418 1.00 78.50 73 TYR A CA 1
ATOM 552 C C . TYR A 1 73 ? -16.375 -2.352 7.609 1.00 78.50 73 TYR A C 1
ATOM 554 O O . TYR A 1 73 ? -16.879 -3.387 8.067 1.00 78.50 73 TYR A O 1
ATOM 562 N N . PRO A 1 74 ? -15.074 -2.292 7.253 1.00 81.19 74 PRO A N 1
ATOM 563 C CA . PRO A 1 74 ? -14.207 -3.459 7.323 1.00 81.19 74 PRO A CA 1
ATOM 564 C C . PR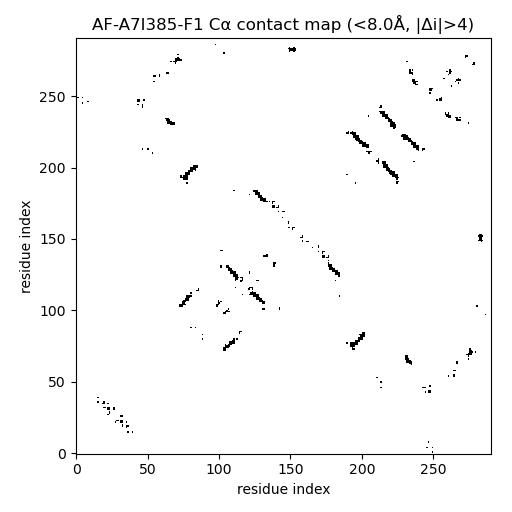O A 1 74 ? -13.948 -3.922 8.762 1.00 81.19 74 PRO A C 1
ATOM 566 O O . PRO A 1 74 ? -13.947 -5.131 9.005 1.00 81.19 74 PRO A O 1
ATOM 569 N N . LYS A 1 75 ? -13.807 -2.995 9.727 1.00 84.12 75 LYS A N 1
ATOM 570 C CA . LYS A 1 75 ? -13.423 -3.195 11.146 1.00 84.12 75 LYS A CA 1
ATOM 571 C C . LYS A 1 75 ? -12.067 -3.852 11.375 1.00 84.12 75 LYS A C 1
ATOM 573 O O . LYS A 1 75 ? -11.289 -3.363 12.188 1.00 84.12 75 LYS A O 1
ATOM 578 N N . SER A 1 76 ? -11.811 -4.987 10.735 1.00 90.25 76 SER A N 1
ATOM 579 C CA . SER A 1 76 ? -10.603 -5.770 10.927 1.00 90.25 76 SER A CA 1
ATOM 580 C C . SER A 1 76 ? -10.098 -6.379 9.629 1.00 90.25 76 SER A C 1
ATOM 582 O O . SER A 1 76 ? -10.864 -6.972 8.861 1.00 90.25 76 SER A O 1
ATOM 584 N N . VAL A 1 77 ? -8.792 -6.239 9.409 1.00 91.25 77 VAL A N 1
ATOM 585 C CA . VAL A 1 77 ? -8.115 -6.686 8.190 1.00 91.25 77 VAL A CA 1
ATOM 586 C C . VAL A 1 77 ? -6.900 -7.541 8.536 1.00 91.25 77 VAL A C 1
ATOM 588 O O . VAL A 1 77 ? -6.096 -7.177 9.387 1.00 91.25 77 VAL A O 1
ATOM 591 N N . TYR A 1 78 ? -6.759 -8.677 7.865 1.00 91.31 78 TYR A N 1
ATOM 592 C CA . TYR A 1 78 ? -5.532 -9.466 7.844 1.00 91.31 78 TYR A CA 1
ATOM 593 C C . TYR A 1 78 ? -4.749 -9.147 6.569 1.00 91.31 78 TYR A C 1
ATOM 595 O O . TYR A 1 78 ? -5.325 -9.110 5.487 1.00 91.31 78 TYR A O 1
ATOM 603 N N . VAL A 1 79 ? -3.446 -8.920 6.663 1.00 88.19 79 VAL A N 1
ATOM 604 C CA . VAL A 1 79 ? -2.588 -8.579 5.529 1.00 88.19 79 VAL A CA 1
ATOM 605 C C . VAL A 1 79 ? -1.567 -9.674 5.334 1.00 88.19 79 VAL A C 1
ATOM 607 O O . VAL A 1 79 ? -0.778 -9.981 6.229 1.00 88.19 79 VAL A O 1
ATOM 610 N N . LYS A 1 80 ? -1.566 -10.231 4.127 1.00 86.50 80 LYS A N 1
ATOM 611 C CA . LYS A 1 80 ? -0.596 -11.224 3.695 1.00 86.50 80 LYS A CA 1
ATOM 612 C C . LYS A 1 80 ? 0.203 -10.690 2.527 1.00 86.50 80 LYS A C 1
ATOM 614 O O . LYS A 1 80 ? -0.377 -10.246 1.539 1.00 86.50 80 LYS A O 1
ATOM 619 N N . ILE A 1 81 ? 1.523 -10.775 2.635 1.00 78.19 81 ILE A N 1
ATOM 620 C CA . ILE A 1 81 ? 2.442 -10.337 1.589 1.00 78.19 81 ILE A CA 1
ATOM 621 C C . ILE A 1 81 ? 3.323 -11.516 1.194 1.00 78.19 81 ILE A C 1
ATOM 623 O O . ILE A 1 81 ? 4.237 -11.906 1.924 1.00 78.19 81 ILE A O 1
ATOM 627 N N . ASP A 1 82 ? 3.048 -12.058 0.014 1.00 75.38 82 ASP A N 1
ATOM 628 C CA . ASP A 1 82 ? 3.784 -13.168 -0.575 1.00 75.38 82 ASP A CA 1
ATOM 629 C C . ASP A 1 82 ? 4.759 -12.649 -1.646 1.00 75.38 82 ASP A C 1
ATOM 631 O O . ASP A 1 82 ? 4.396 -11.833 -2.494 1.00 75.38 82 ASP A O 1
ATOM 635 N N . ASN A 1 83 ? 6.001 -13.147 -1.617 1.00 64.69 83 ASN A N 1
ATOM 636 C CA . ASN A 1 83 ? 7.021 -12.988 -2.669 1.00 64.69 83 ASN A CA 1
ATOM 637 C C . ASN A 1 83 ? 7.388 -11.545 -3.104 1.00 64.69 83 ASN A C 1
ATOM 639 O O . ASN A 1 83 ? 8.051 -11.359 -4.124 1.00 64.69 83 ASN A O 1
ATOM 643 N N . ALA A 1 84 ? 7.042 -10.517 -2.328 1.00 57.91 84 ALA A N 1
ATOM 644 C CA . ALA A 1 84 ? 7.283 -9.116 -2.688 1.00 57.91 84 ALA A CA 1
ATOM 645 C C . ALA A 1 84 ? 8.723 -8.628 -2.437 1.00 57.91 84 ALA A C 1
ATOM 647 O O . ALA A 1 84 ? 9.405 -9.155 -1.563 1.00 57.91 84 ALA A O 1
ATOM 648 N N . GLU A 1 85 ? 9.213 -7.638 -3.191 1.00 58.19 85 GLU A N 1
ATOM 649 C CA . GLU A 1 85 ? 10.451 -6.881 -2.901 1.00 58.19 85 GLU A CA 1
ATOM 650 C C . GLU A 1 85 ? 10.201 -5.719 -1.921 1.00 58.19 85 GLU A C 1
ATOM 652 O O . GLU A 1 85 ? 9.082 -5.231 -1.829 1.00 58.19 85 GLU A O 1
ATOM 657 N N . VAL A 1 86 ? 11.221 -5.301 -1.154 1.00 53.03 86 VAL A N 1
ATOM 658 C CA . VAL A 1 86 ? 11.083 -4.382 0.005 1.00 53.03 86 VAL A CA 1
ATOM 659 C C . VAL A 1 86 ? 10.502 -3.016 -0.385 1.00 53.03 86 VAL A C 1
ATOM 661 O O . VAL A 1 86 ? 9.523 -2.581 0.215 1.00 53.03 86 VAL A O 1
ATOM 664 N N . ASP A 1 87 ? 11.047 -2.367 -1.417 1.00 56.91 87 ASP A N 1
ATOM 665 C CA . ASP A 1 87 ? 10.615 -1.024 -1.868 1.00 56.91 87 ASP A CA 1
ATOM 666 C C . ASP A 1 87 ? 9.173 -1.010 -2.386 1.00 56.91 87 ASP A C 1
ATOM 668 O O . ASP A 1 87 ? 8.442 -0.024 -2.363 1.00 56.91 87 ASP A O 1
ATOM 672 N N . ASP A 1 88 ? 8.767 -2.176 -2.839 1.00 58.06 88 ASP A N 1
ATOM 673 C CA . ASP A 1 88 ? 7.575 -2.466 -3.588 1.00 58.06 88 ASP A CA 1
ATOM 674 C C . ASP A 1 88 ? 6.384 -2.811 -2.671 1.00 58.06 88 ASP A C 1
ATOM 676 O O . ASP A 1 88 ? 5.224 -2.769 -3.095 1.00 58.06 88 ASP A O 1
ATOM 680 N N . ILE A 1 89 ? 6.694 -3.159 -1.421 1.00 61.09 89 ILE A N 1
ATOM 681 C CA . ILE A 1 89 ? 5.785 -3.376 -0.291 1.00 61.09 89 ILE A CA 1
ATOM 682 C C . ILE A 1 89 ? 5.381 -2.038 0.337 1.00 61.09 89 ILE A C 1
ATOM 684 O O . ILE A 1 89 ? 4.288 -1.916 0.897 1.00 61.09 89 ILE A O 1
ATOM 688 N N . ASP A 1 90 ? 6.243 -1.029 0.219 1.00 62.94 90 ASP A N 1
ATOM 689 C CA . ASP A 1 90 ? 6.201 0.124 1.099 1.00 62.94 90 ASP A CA 1
ATOM 690 C C . ASP A 1 90 ? 4.948 0.980 0.923 1.00 62.94 90 ASP A C 1
ATOM 692 O O . ASP A 1 90 ? 4.230 1.258 1.880 1.00 62.94 90 ASP A O 1
ATOM 696 N N . THR A 1 91 ? 4.615 1.327 -0.320 1.00 62.56 91 THR A N 1
ATOM 697 C CA . THR A 1 91 ? 3.415 2.116 -0.635 1.00 62.56 91 THR A CA 1
ATOM 698 C C . THR A 1 91 ? 2.127 1.397 -0.231 1.00 62.56 91 THR A C 1
ATOM 700 O O . THR A 1 91 ? 1.178 2.032 0.221 1.00 62.56 91 THR A O 1
ATOM 703 N N . SER A 1 92 ? 2.087 0.068 -0.377 1.00 66.69 92 SER A N 1
ATOM 704 C CA . SER A 1 92 ? 0.893 -0.714 -0.038 1.00 66.69 92 SER A CA 1
ATOM 705 C C . SER A 1 92 ? 0.697 -0.798 1.472 1.00 66.69 92 SER A C 1
ATOM 707 O O . SER A 1 92 ? -0.426 -0.652 1.945 1.00 66.69 92 SER A O 1
ATOM 709 N N . LEU A 1 93 ? 1.778 -0.988 2.236 1.00 65.31 93 LEU A N 1
ATOM 710 C CA . LEU A 1 93 ? 1.706 -0.975 3.695 1.00 65.31 93 LEU A CA 1
ATOM 711 C C . LEU A 1 93 ? 1.380 0.415 4.236 1.00 65.31 93 LEU A C 1
ATOM 713 O O . LEU A 1 93 ? 0.487 0.507 5.065 1.00 65.31 93 LEU A O 1
ATOM 717 N N . HIS A 1 94 ? 1.990 1.486 3.719 1.00 67.31 94 HIS A N 1
ATOM 718 C CA . HIS A 1 94 ? 1.638 2.853 4.122 1.00 67.31 94 HIS A CA 1
ATOM 719 C C . HIS A 1 94 ? 0.159 3.159 3.896 1.00 67.31 94 HIS A C 1
ATOM 721 O O . HIS A 1 94 ? -0.485 3.726 4.774 1.00 67.31 94 HIS A O 1
ATOM 727 N N . LEU A 1 95 ? -0.399 2.753 2.749 1.00 67.69 95 LEU A N 1
ATOM 728 C CA . LEU A 1 95 ? -1.830 2.898 2.488 1.00 67.69 95 LEU A CA 1
ATOM 729 C C . LEU A 1 95 ? -2.652 2.133 3.529 1.00 67.69 95 LEU A C 1
ATOM 731 O O . LEU A 1 95 ? -3.586 2.674 4.107 1.00 67.69 95 LEU A O 1
ATOM 735 N N . ILE A 1 96 ? -2.299 0.880 3.803 1.00 69.88 96 ILE A N 1
ATOM 736 C CA . ILE A 1 96 ? -3.035 0.057 4.761 1.00 69.88 96 ILE A CA 1
ATOM 737 C C . ILE A 1 96 ? -2.918 0.604 6.199 1.00 69.88 96 ILE A C 1
ATOM 739 O O . ILE A 1 96 ? -3.901 0.603 6.939 1.00 69.88 96 ILE A O 1
ATOM 743 N N . GLU A 1 97 ? -1.750 1.099 6.601 1.00 68.69 97 GLU A N 1
ATOM 744 C CA . GLU A 1 97 ? -1.533 1.738 7.902 1.00 68.69 97 GLU A CA 1
ATOM 745 C C . GLU A 1 97 ? -2.251 3.085 8.016 1.00 68.69 97 GLU A C 1
ATOM 747 O O . GLU A 1 97 ? -2.745 3.423 9.092 1.00 68.69 97 GLU A O 1
ATOM 752 N N . ALA A 1 98 ? -2.369 3.835 6.918 1.00 68.00 98 ALA A N 1
ATOM 753 C CA . ALA A 1 98 ? -3.176 5.049 6.863 1.00 68.00 98 ALA A CA 1
ATOM 754 C C . ALA A 1 98 ? -4.667 4.757 7.101 1.00 68.00 98 ALA A C 1
ATOM 756 O O . ALA A 1 98 ? -5.351 5.552 7.742 1.00 68.00 98 ALA A O 1
ATOM 757 N N . LEU A 1 99 ? -5.158 3.593 6.659 1.00 70.50 99 LEU A N 1
ATOM 758 C CA . LEU A 1 99 ? -6.527 3.143 6.927 1.00 70.50 99 LEU A CA 1
ATOM 759 C C . LEU A 1 99 ? -6.745 2.706 8.395 1.00 70.50 99 LEU A C 1
ATOM 761 O O . LEU A 1 99 ? -7.892 2.601 8.836 1.00 70.50 99 LEU A O 1
ATOM 765 N N . LEU A 1 100 ? -5.678 2.461 9.170 1.00 76.19 100 LEU A N 1
ATOM 766 C CA . LEU A 1 100 ? -5.740 2.167 10.608 1.00 76.19 100 LEU A CA 1
ATOM 767 C C . LEU A 1 100 ? -5.872 3.464 11.424 1.00 76.19 100 LEU A C 1
ATOM 769 O O . LEU A 1 100 ? -4.909 3.989 11.992 1.00 76.19 100 LEU A O 1
ATOM 773 N N . ASP A 1 101 ? -7.102 3.954 11.520 1.00 72.50 101 ASP A N 1
ATOM 774 C CA . ASP A 1 101 ? -7.446 5.200 12.214 1.00 72.50 101 ASP A CA 1
ATOM 775 C C . ASP A 1 101 ? -8.443 5.014 13.369 1.00 72.50 101 ASP A C 1
ATOM 777 O O . ASP A 1 101 ? -8.902 5.977 13.977 1.00 72.50 101 ASP A O 1
ATOM 781 N N . GLY A 1 102 ? -8.820 3.771 13.672 1.00 70.88 102 GLY A N 1
ATOM 782 C CA . GLY A 1 102 ? -9.691 3.431 14.794 1.00 70.88 102 GLY A CA 1
ATOM 783 C C . GLY A 1 102 ? -11.152 3.806 14.586 1.00 70.88 102 GLY A C 1
ATOM 784 O O . GLY A 1 102 ? -11.968 3.495 15.459 1.00 70.88 102 GLY A O 1
ATOM 785 N N . ILE A 1 103 ? -11.464 4.420 13.444 1.00 73.44 103 ILE A N 1
ATOM 786 C CA . ILE A 1 103 ? -12.805 4.682 12.946 1.00 73.44 103 ILE A CA 1
ATOM 787 C C . ILE A 1 103 ? -13.140 3.587 11.942 1.00 73.44 103 ILE A C 1
ATOM 789 O O . ILE A 1 103 ? -14.056 2.822 12.218 1.00 73.44 103 ILE A O 1
ATOM 793 N N . HIS A 1 104 ? -12.371 3.444 10.858 1.00 74.69 104 HIS A N 1
ATOM 794 C CA . HIS A 1 104 ? -12.632 2.523 9.743 1.00 74.69 104 HIS A CA 1
ATOM 795 C C . HIS A 1 104 ? -12.068 1.123 9.993 1.00 74.69 104 HIS A C 1
ATOM 797 O O . HIS A 1 104 ? -12.777 0.112 9.907 1.00 74.69 104 HIS A O 1
ATOM 803 N N . ILE A 1 105 ? -10.775 1.071 10.315 1.00 81.81 105 ILE A N 1
ATOM 804 C CA . ILE A 1 105 ? -10.072 -0.144 10.710 1.00 81.81 105 ILE A CA 1
ATOM 805 C C . ILE A 1 105 ? -9.672 0.020 12.169 1.00 81.81 105 ILE A C 1
ATOM 807 O O . ILE A 1 105 ? -8.949 0.934 12.559 1.00 81.81 105 ILE A O 1
ATOM 811 N N . GLU A 1 106 ? -10.173 -0.888 12.993 1.00 85.50 106 GLU A N 1
ATOM 812 C CA . GLU A 1 106 ? -9.929 -0.915 14.433 1.00 85.50 106 GLU A CA 1
ATOM 813 C C . GLU A 1 106 ? -8.760 -1.833 14.788 1.00 85.50 106 GLU A C 1
ATOM 815 O O . GLU A 1 106 ? -8.155 -1.710 15.857 1.00 85.50 106 GLU A O 1
ATOM 820 N N . LYS A 1 107 ? -8.505 -2.801 13.905 1.00 89.38 107 LYS A N 1
ATOM 821 C CA . LYS A 1 107 ? -7.599 -3.914 14.129 1.00 89.38 107 LYS A CA 1
ATOM 822 C C . LYS A 1 107 ? -7.006 -4.396 12.810 1.00 89.38 107 LYS A C 1
ATOM 824 O O . LYS A 1 107 ? -7.740 -4.711 11.875 1.00 89.38 107 LYS A O 1
ATOM 829 N N . ILE A 1 108 ? -5.695 -4.547 12.765 1.00 89.50 108 ILE A N 1
ATOM 830 C CA . ILE A 1 108 ? -4.973 -5.114 11.633 1.00 89.50 108 ILE A CA 1
ATOM 831 C C . ILE A 1 108 ? -4.033 -6.221 12.103 1.00 89.50 108 ILE A C 1
ATOM 833 O O . ILE A 1 108 ? -3.501 -6.153 13.206 1.00 89.50 108 ILE A O 1
ATOM 837 N N . ALA A 1 109 ? -3.846 -7.249 11.285 1.00 89.75 109 ALA A N 1
ATOM 838 C CA . ALA A 1 109 ? -2.741 -8.191 11.424 1.00 89.75 109 ALA A CA 1
ATOM 839 C C . ALA A 1 109 ? -1.879 -8.162 10.175 1.00 89.75 109 ALA A C 1
ATOM 841 O O . ALA A 1 109 ? -2.421 -8.205 9.076 1.00 89.75 109 ALA A O 1
ATOM 842 N N . ILE A 1 110 ? -0.563 -8.147 10.342 1.00 87.12 110 ILE A N 1
ATOM 843 C CA . ILE A 1 110 ? 0.399 -8.184 9.244 1.00 87.12 110 ILE A CA 1
ATOM 844 C C . ILE A 1 110 ? 1.228 -9.456 9.387 1.00 87.12 110 ILE A C 1
ATOM 846 O O . ILE A 1 110 ? 1.858 -9.685 10.418 1.00 87.12 110 ILE A O 1
ATOM 850 N N . GLU A 1 111 ? 1.209 -10.305 8.360 1.00 86.75 111 GLU A N 1
ATOM 851 C CA . GLU A 1 111 ? 2.087 -11.470 8.296 1.00 86.75 111 GLU A CA 1
ATOM 852 C C . GLU A 1 111 ? 3.524 -11.029 7.998 1.00 86.75 111 GLU A C 1
ATOM 854 O O . GLU A 1 111 ? 3.820 -10.511 6.919 1.00 86.75 111 GLU A O 1
ATOM 859 N N . CYS A 1 112 ? 4.423 -11.258 8.950 1.00 78.75 112 CYS A N 1
ATOM 860 C CA . CYS A 1 112 ? 5.807 -10.838 8.844 1.00 78.75 112 CYS A CA 1
ATOM 861 C C . CYS A 1 112 ? 6.644 -11.869 8.099 1.00 78.75 112 CYS A C 1
ATOM 863 O O . CYS A 1 112 ? 6.729 -13.039 8.474 1.00 78.75 112 CYS A O 1
ATOM 865 N N . ASN A 1 113 ? 7.303 -11.406 7.042 1.00 75.56 113 ASN A N 1
ATOM 866 C CA . ASN A 1 113 ? 8.325 -12.148 6.320 1.00 75.56 113 ASN A CA 1
ATOM 867 C C . ASN A 1 113 ? 9.688 -11.453 6.487 1.00 75.56 113 ASN A C 1
ATOM 869 O O . ASN A 1 113 ? 9.765 -10.323 6.974 1.00 75.56 113 ASN A O 1
ATOM 873 N N . SER A 1 114 ? 10.762 -12.098 6.026 1.00 68.25 114 SER A N 1
ATOM 874 C CA . SER A 1 114 ? 12.139 -11.598 6.164 1.00 68.25 114 SER A CA 1
ATOM 875 C C . SER A 1 114 ? 12.368 -10.176 5.634 1.00 68.25 114 SER A C 1
ATOM 877 O O . SER A 1 114 ? 13.333 -9.541 6.030 1.00 68.25 114 SER A O 1
ATOM 879 N N . LYS A 1 115 ? 11.521 -9.687 4.721 1.00 66.69 115 LYS A N 1
ATOM 880 C CA . LYS A 1 115 ? 11.614 -8.351 4.114 1.00 66.69 115 LYS A CA 1
ATOM 881 C C . LYS A 1 115 ? 10.823 -7.286 4.888 1.00 66.69 115 LYS A C 1
ATOM 883 O O . LYS A 1 115 ? 11.136 -6.107 4.788 1.00 66.69 115 LYS A O 1
ATOM 888 N N . ILE A 1 116 ? 9.816 -7.692 5.661 1.00 68.06 116 ILE A N 1
ATOM 889 C CA . ILE A 1 116 ? 8.975 -6.815 6.497 1.00 68.06 116 ILE A CA 1
ATOM 890 C C . ILE A 1 116 ? 9.620 -6.598 7.873 1.00 68.06 116 ILE A C 1
ATOM 892 O O . ILE A 1 116 ? 9.516 -5.507 8.437 1.00 68.06 116 ILE A O 1
ATOM 896 N N . THR A 1 117 ? 10.338 -7.606 8.381 1.00 63.72 117 THR A N 1
ATOM 897 C CA . THR A 1 117 ? 11.004 -7.595 9.692 1.00 63.72 117 THR A CA 1
ATOM 898 C C . THR A 1 117 ? 11.873 -6.358 9.932 1.00 63.72 117 THR A C 1
ATOM 900 O O . THR A 1 117 ? 11.797 -5.773 11.009 1.00 63.72 117 THR A O 1
ATOM 903 N N . ASP A 1 118 ? 12.645 -5.905 8.942 1.00 59.81 118 ASP A N 1
ATOM 904 C CA . ASP A 1 118 ? 13.579 -4.784 9.127 1.00 59.81 118 ASP A CA 1
ATOM 905 C C . ASP A 1 118 ? 12.874 -3.430 9.286 1.00 59.81 118 ASP A C 1
ATOM 907 O O . ASP A 1 118 ? 13.334 -2.565 10.035 1.00 59.81 118 ASP A O 1
ATOM 911 N N . LYS A 1 119 ? 11.733 -3.247 8.611 1.00 60.72 119 LYS A N 1
ATOM 912 C CA . LYS A 1 119 ? 10.974 -1.991 8.639 1.00 60.72 119 LYS A CA 1
ATOM 913 C C . LYS A 1 119 ? 10.006 -1.929 9.818 1.00 60.72 119 LYS A C 1
ATOM 915 O O . LYS A 1 119 ? 9.902 -0.894 10.474 1.00 60.72 119 LYS A O 1
ATOM 920 N N . TYR A 1 120 ? 9.3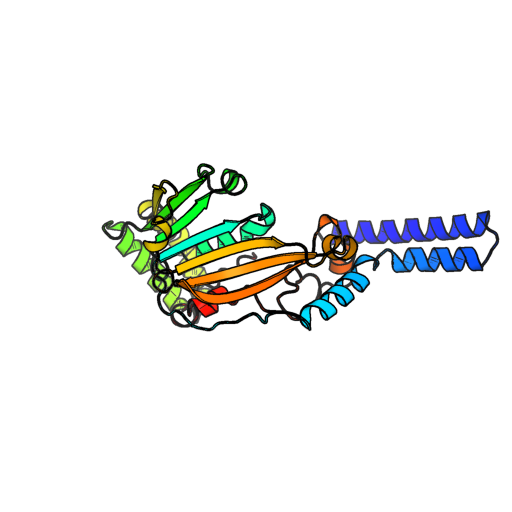43 -3.044 10.109 1.00 62.16 120 TYR A N 1
ATOM 921 C CA . TYR A 1 120 ? 8.266 -3.112 11.097 1.00 62.16 120 TYR A CA 1
ATOM 922 C C . TYR A 1 120 ? 8.680 -3.759 12.420 1.00 62.16 120 TYR A C 1
ATOM 924 O O . TYR A 1 120 ? 7.898 -3.779 13.361 1.00 62.16 120 TYR A O 1
ATOM 932 N N . LYS A 1 121 ? 9.940 -4.206 12.537 1.00 65.19 121 LYS A N 1
ATOM 933 C CA . LYS A 1 121 ? 10.500 -4.837 13.746 1.00 65.19 121 LYS A CA 1
ATOM 934 C C . LYS A 1 121 ? 9.668 -6.020 14.242 1.00 65.19 121 LYS A C 1
ATOM 936 O O . LYS A 1 121 ? 9.527 -6.216 15.447 1.00 65.19 121 LYS A O 1
ATOM 941 N N . CYS A 1 122 ? 9.137 -6.803 13.312 1.00 70.38 122 CYS A N 1
ATOM 942 C CA . CYS A 1 122 ? 8.341 -7.979 13.617 1.00 70.38 122 CYS A CA 1
ATOM 943 C C . CYS A 1 122 ? 9.055 -9.267 13.202 1.00 70.38 122 CYS A C 1
ATOM 945 O O . CYS A 1 122 ? 9.732 -9.324 12.174 1.00 70.38 122 CYS A O 1
ATOM 947 N N . ASP A 1 123 ? 8.907 -10.318 14.000 1.00 73.81 123 ASP A N 1
ATOM 948 C CA . ASP A 1 123 ? 9.633 -11.569 13.806 1.00 73.81 123 ASP A CA 1
ATOM 949 C C . ASP A 1 123 ? 9.166 -12.330 12.554 1.00 73.81 123 ASP A C 1
ATOM 951 O O . ASP A 1 123 ? 7.972 -12.522 12.311 1.00 73.81 123 ASP A O 1
ATOM 955 N N . ASN A 1 124 ? 10.125 -12.817 11.764 1.00 76.56 124 ASN A N 1
ATOM 956 C CA . ASN A 1 124 ? 9.850 -13.590 10.554 1.00 76.56 124 ASN A CA 1
ATOM 957 C C . ASN A 1 124 ? 9.010 -14.845 10.863 1.00 76.56 124 ASN A C 1
ATOM 959 O O . ASN A 1 124 ? 9.364 -15.645 11.730 1.00 76.56 124 ASN A O 1
ATOM 963 N N . GLY A 1 125 ? 7.923 -15.040 10.116 1.00 73.44 125 GLY A N 1
ATOM 964 C CA . GLY A 1 125 ? 6.983 -16.146 10.296 1.00 73.44 125 GLY A CA 1
ATOM 965 C C . GLY A 1 125 ? 5.924 -15.914 11.378 1.00 73.44 125 GLY A C 1
ATOM 966 O O . GLY A 1 125 ? 5.052 -16.769 11.547 1.00 73.44 125 GLY A O 1
ATOM 967 N N . LYS A 1 126 ? 5.964 -14.777 12.083 1.00 83.75 126 LYS A N 1
ATOM 968 C CA . LYS A 1 126 ? 4.930 -14.371 13.040 1.00 83.75 126 LYS A CA 1
ATOM 969 C C . LYS A 1 126 ? 3.969 -13.356 12.431 1.00 83.75 126 LYS A C 1
ATOM 971 O O . LYS A 1 126 ? 4.172 -12.858 11.324 1.00 83.75 126 LYS A O 1
ATOM 976 N N . VAL A 1 127 ? 2.888 -13.087 13.152 1.00 85.25 127 VAL A N 1
ATOM 977 C CA . VAL A 1 127 ? 1.902 -12.075 12.787 1.00 85.25 127 VAL A CA 1
ATOM 978 C C . VAL A 1 127 ? 1.969 -10.949 13.807 1.00 85.25 127 VAL A C 1
ATOM 980 O O . VAL A 1 127 ? 1.837 -11.192 15.006 1.00 85.25 127 VAL A O 1
ATOM 983 N N . GLU A 1 128 ? 2.160 -9.721 13.336 1.00 86.75 128 GLU A N 1
ATOM 984 C CA . GLU A 1 128 ? 2.028 -8.537 14.178 1.00 86.75 128 GLU A CA 1
ATOM 985 C C . GLU A 1 128 ? 0.589 -8.030 14.111 1.00 86.75 128 GLU A C 1
ATOM 987 O O . GLU A 1 128 ? 0.099 -7.608 13.063 1.00 86.75 128 GLU A O 1
ATOM 992 N N . GLU A 1 129 ? -0.102 -8.091 15.241 1.00 87.75 129 GLU A N 1
ATOM 993 C CA . GLU A 1 129 ? -1.443 -7.563 15.408 1.00 87.75 129 GLU A CA 1
ATOM 994 C C . GLU A 1 129 ? -1.376 -6.161 16.014 1.00 87.75 129 GLU A C 1
ATOM 996 O O . GLU A 1 129 ? -0.898 -5.981 17.134 1.00 87.75 129 GLU A O 1
ATOM 1001 N N . VAL A 1 130 ? -1.912 -5.172 15.301 1.00 87.19 130 VAL A N 1
ATOM 1002 C CA . VAL A 1 130 ? -2.025 -3.787 15.763 1.00 87.19 130 VAL A CA 1
ATOM 1003 C C . VAL A 1 130 ? -3.498 -3.444 15.963 1.00 87.19 130 VAL A C 1
ATOM 1005 O O . VAL A 1 130 ? -4.328 -3.677 15.084 1.00 87.19 130 VAL A O 1
ATOM 1008 N N . TYR A 1 131 ? -3.850 -2.899 17.124 1.00 88.56 131 TYR A N 1
ATOM 1009 C CA . TYR A 1 131 ? -5.228 -2.522 17.446 1.00 88.56 131 TYR A CA 1
ATOM 1010 C C . TYR A 1 131 ? -5.292 -1.331 18.398 1.00 88.56 131 TYR A C 1
ATOM 1012 O O . TYR A 1 131 ? -4.319 -1.000 19.077 1.00 88.56 131 TYR A O 1
ATOM 1020 N N . PHE A 1 132 ? -6.465 -0.706 18.478 1.00 86.81 132 PHE A N 1
ATOM 1021 C CA . PHE A 1 132 ? -6.710 0.398 19.402 1.00 86.81 132 PHE A CA 1
ATOM 1022 C C . PHE A 1 132 ? -7.366 -0.064 20.707 1.00 86.81 132 PHE A C 1
ATOM 1024 O O . PHE A 1 132 ? -8.403 -0.730 20.707 1.00 86.81 132 PHE A O 1
ATOM 1031 N N . ASP A 1 133 ? -6.785 0.332 21.839 1.00 87.56 133 ASP A N 1
ATOM 1032 C CA . ASP A 1 133 ? -7.350 0.141 23.172 1.00 87.56 133 ASP A CA 1
ATOM 1033 C C . ASP A 1 133 ? -8.520 1.102 23.409 1.00 87.56 133 ASP A C 1
ATOM 1035 O O . ASP A 1 133 ? -8.365 2.210 23.927 1.00 87.56 133 ASP A O 1
ATOM 1039 N N . LYS A 1 134 ? -9.716 0.645 23.035 1.00 85.62 134 LYS A N 1
ATOM 1040 C CA . LYS A 1 134 ? -10.966 1.404 23.157 1.00 85.62 134 LYS A CA 1
ATOM 1041 C C . LYS A 1 134 ? -11.386 1.709 24.594 1.00 85.62 134 LYS A C 1
ATOM 1043 O O . LYS A 1 134 ? -12.223 2.581 24.803 1.00 85.62 134 LYS A O 1
ATOM 1048 N N . ASN A 1 135 ? -10.827 1.002 25.577 1.00 86.38 135 ASN A N 1
ATOM 1049 C CA . ASN A 1 135 ? -11.137 1.224 26.990 1.00 86.38 135 ASN A CA 1
ATOM 1050 C C . ASN A 1 135 ? -10.286 2.349 27.599 1.00 86.38 135 ASN A C 1
ATOM 1052 O O . ASN A 1 135 ? -10.546 2.786 28.721 1.00 86.38 135 ASN A O 1
ATOM 1056 N N . SER A 1 136 ? -9.271 2.827 26.874 1.00 87.31 136 SER A N 1
ATOM 1057 C CA . SER A 1 136 ? -8.424 3.935 27.298 1.00 87.31 136 SER A CA 1
ATOM 1058 C C . SER A 1 136 ? -9.168 5.268 27.227 1.00 87.31 136 SER A C 1
ATOM 1060 O O . SER A 1 136 ? -9.827 5.587 26.239 1.00 87.31 136 SER A O 1
ATOM 1062 N N . THR A 1 137 ? -8.985 6.125 28.231 1.00 85.88 137 THR A N 1
ATOM 1063 C CA . THR A 1 137 ? -9.487 7.511 28.199 1.00 85.88 137 THR A CA 1
ATOM 1064 C C . THR A 1 137 ? -8.875 8.329 27.056 1.00 85.88 137 THR A C 1
ATOM 1066 O O . THR A 1 137 ? -9.499 9.272 26.566 1.00 85.88 137 THR A O 1
ATOM 1069 N N . HIS A 1 138 ? -7.687 7.942 26.580 1.00 89.69 138 HIS A N 1
ATOM 1070 C CA . HIS A 1 138 ? -7.042 8.541 25.413 1.00 89.69 138 HIS A CA 1
ATOM 1071 C C . HIS A 1 138 ? -7.732 8.174 24.093 1.00 89.69 138 HIS A C 1
ATOM 1073 O O . HIS A 1 138 ? -7.606 8.924 23.129 1.00 89.69 138 HIS A O 1
ATOM 1079 N N . TYR A 1 139 ? -8.502 7.080 24.043 1.00 87.88 139 TYR A N 1
ATOM 1080 C CA . TYR A 1 139 ? -9.237 6.691 22.835 1.00 87.88 139 TYR A CA 1
ATOM 1081 C C . TYR A 1 139 ? -10.350 7.686 22.527 1.00 87.88 139 TYR A C 1
ATOM 1083 O O . TYR A 1 139 ? -10.447 8.174 21.407 1.00 87.88 139 TYR A O 1
ATOM 1091 N N . THR A 1 140 ? -11.121 8.093 23.537 1.00 87.44 140 THR A N 1
ATOM 1092 C CA . THR A 1 140 ? -12.149 9.130 23.375 1.00 87.44 140 THR A CA 1
ATOM 1093 C C . THR A 1 140 ? -11.550 10.458 22.907 1.00 87.44 140 THR A C 1
ATOM 1095 O O . THR A 1 140 ? -12.127 11.131 22.058 1.00 87.44 140 THR A O 1
ATOM 1098 N N . GLN A 1 141 ? -10.381 10.834 23.437 1.00 88.75 141 GLN A N 1
ATOM 1099 C CA . GLN A 1 141 ? -9.669 12.044 23.009 1.00 88.75 141 GLN A CA 1
ATOM 1100 C C . GLN A 1 141 ? -9.252 11.949 21.538 1.00 88.75 141 GLN A C 1
ATOM 1102 O O . GLN A 1 141 ? -9.531 12.864 20.767 1.00 88.75 141 GLN A O 1
ATOM 1107 N N . TYR A 1 142 ? -8.643 10.828 21.151 1.00 89.94 142 TYR A N 1
ATOM 1108 C CA . TYR A 1 142 ? -8.217 10.570 19.781 1.00 89.94 142 TYR A CA 1
ATOM 1109 C C . TYR A 1 142 ? -9.391 10.594 18.796 1.00 89.94 142 TYR A C 1
ATOM 1111 O O . TYR A 1 142 ? -9.362 11.355 17.834 1.00 89.94 142 TYR A O 1
ATOM 1119 N N . ILE A 1 143 ? -10.463 9.845 19.072 1.00 87.81 143 ILE A N 1
ATOM 1120 C CA . ILE A 1 143 ? -11.645 9.790 18.201 1.00 87.81 143 ILE A CA 1
ATOM 1121 C C . ILE A 1 143 ? -12.293 11.165 18.053 1.00 87.81 143 ILE A C 1
ATOM 1123 O O . ILE A 1 143 ? -12.689 11.525 16.947 1.00 87.81 143 ILE A O 1
ATOM 1127 N N . ASN A 1 144 ? -12.357 11.967 19.119 1.00 88.56 144 ASN A N 1
ATOM 1128 C CA . ASN A 1 144 ? -12.877 13.330 19.028 1.00 88.56 144 ASN A CA 1
ATOM 1129 C C . ASN A 1 144 ? -12.021 14.221 18.116 1.00 88.56 144 ASN A C 1
ATOM 1131 O O . ASN A 1 144 ? -12.583 14.967 17.317 1.00 88.56 144 ASN A O 1
ATOM 1135 N N . LEU A 1 145 ? -10.689 14.146 18.221 1.00 89.50 145 LEU A N 1
ATOM 1136 C CA . LEU A 1 145 ? -9.770 14.924 17.382 1.00 89.50 145 LEU A CA 1
ATOM 1137 C C . LEU A 1 145 ? -9.850 14.498 15.914 1.00 89.50 145 LEU A C 1
ATOM 1139 O O . LEU A 1 145 ? -10.016 15.348 15.043 1.00 89.50 145 LEU A O 1
ATOM 1143 N N . ILE A 1 146 ? -9.802 13.192 15.642 1.00 85.62 146 ILE A N 1
ATOM 1144 C CA . ILE A 1 146 ? -9.898 12.669 14.275 1.00 85.62 146 ILE A CA 1
ATOM 1145 C C . ILE A 1 146 ? -11.267 12.977 13.665 1.00 85.62 146 ILE A C 1
ATOM 1147 O O . ILE A 1 146 ? -11.334 13.420 12.524 1.00 85.62 146 ILE A O 1
ATOM 1151 N N . SER A 1 147 ? -12.358 12.853 14.426 1.00 83.12 147 SER A N 1
ATOM 1152 C CA . SER A 1 147 ? -13.695 13.219 13.937 1.00 83.12 147 SER A CA 1
ATOM 1153 C C . SER A 1 147 ? -13.798 14.710 13.595 1.00 83.12 147 SER A C 1
ATOM 1155 O O . SER A 1 147 ? -14.470 15.079 12.634 1.00 83.12 147 SER A O 1
ATOM 1157 N N . GLN A 1 148 ? -13.156 15.594 14.369 1.00 85.81 148 GLN A N 1
ATOM 1158 C CA . GLN A 1 148 ? -13.106 17.029 14.061 1.00 85.81 148 GLN A CA 1
ATOM 1159 C C . GLN A 1 148 ? -12.293 17.304 12.796 1.00 85.81 148 GLN A C 1
ATOM 1161 O O . GLN A 1 148 ? -12.795 17.983 11.903 1.00 85.81 148 GLN A O 1
ATOM 1166 N N . TYR A 1 149 ? -11.096 16.722 12.697 1.00 84.56 149 TYR A N 1
ATOM 1167 C CA . TYR A 1 149 ? -10.254 16.799 11.505 1.00 84.56 149 TYR A CA 1
ATOM 1168 C C . TYR A 1 149 ? -11.008 16.340 10.250 1.00 84.56 149 TYR A C 1
ATOM 1170 O O . TYR A 1 149 ? -11.018 17.040 9.237 1.00 84.56 149 TYR A O 1
ATOM 1178 N N . GLN A 1 150 ? -11.704 15.205 10.332 1.00 76.25 150 GLN A N 1
ATOM 1179 C CA . GLN A 1 150 ? -12.489 14.669 9.225 1.00 76.25 150 GLN A CA 1
ATOM 1180 C C . GLN A 1 150 ? -13.643 15.610 8.853 1.00 76.25 150 GLN A C 1
ATOM 1182 O O . GLN A 1 150 ? -13.859 15.925 7.689 1.00 76.25 150 GLN A O 1
ATOM 1187 N N . ASN A 1 151 ? -14.362 16.178 9.824 1.00 81.50 151 ASN A N 1
ATOM 1188 C CA . ASN A 1 151 ? -15.461 17.102 9.518 1.00 81.50 151 ASN A CA 1
ATOM 1189 C C . ASN A 1 151 ? -15.041 18.334 8.690 1.00 81.50 151 ASN A C 1
ATOM 1191 O O . ASN A 1 151 ? -15.888 18.869 7.972 1.00 81.50 151 ASN A O 1
ATOM 1195 N N . LEU A 1 152 ? -13.763 18.727 8.707 1.00 81.75 152 LEU A N 1
ATOM 1196 C CA . LEU A 1 152 ? -13.211 19.847 7.933 1.00 81.75 152 LEU A CA 1
ATOM 1197 C C . LEU A 1 152 ? -12.905 19.528 6.457 1.00 81.75 152 LEU A C 1
ATOM 1199 O O . LEU A 1 152 ? -12.492 20.419 5.733 1.00 81.75 152 LEU A O 1
ATOM 1203 N N . HIS A 1 153 ? -13.161 18.312 5.975 1.00 73.62 153 HIS A N 1
ATOM 1204 C CA . HIS A 1 153 ? -12.878 17.845 4.603 1.00 73.62 153 HIS A CA 1
ATOM 1205 C C . HIS A 1 153 ? -13.277 18.735 3.414 1.00 73.62 153 HIS A C 1
ATOM 1207 O O . HIS A 1 153 ? -12.759 18.544 2.320 1.00 73.62 153 HIS A O 1
ATOM 1213 N N . THR A 1 154 ? -14.235 19.648 3.572 1.00 78.19 154 THR A N 1
ATOM 1214 C CA . THR A 1 154 ? -14.635 20.587 2.509 1.00 78.19 154 THR A CA 1
ATOM 1215 C C . THR A 1 154 ? -13.776 21.851 2.463 1.00 78.19 154 THR A C 1
ATOM 1217 O O . THR A 1 154 ? -13.954 22.662 1.560 1.00 78.19 154 THR A O 1
ATOM 1220 N N . ASP A 1 155 ? -12.899 22.050 3.447 1.00 82.94 155 ASP A N 1
ATOM 1221 C CA . ASP A 1 155 ? -12.011 23.201 3.596 1.00 82.94 155 ASP A CA 1
ATOM 1222 C C . ASP A 1 155 ? -10.595 22.707 3.925 1.00 82.94 155 ASP A C 1
ATOM 1224 O O . ASP A 1 155 ? -10.221 22.523 5.085 1.00 82.94 155 ASP A O 1
ATOM 1228 N N . GLU A 1 156 ? -9.806 22.471 2.875 1.00 80.50 156 GLU A N 1
ATOM 1229 C CA . GLU A 1 156 ? -8.438 21.950 2.979 1.00 80.50 156 GLU A CA 1
ATOM 1230 C C . GLU A 1 156 ? -7.534 22.841 3.839 1.00 80.50 156 GLU A C 1
ATOM 1232 O O . GLU A 1 156 ? -6.703 22.330 4.589 1.00 80.50 156 GLU A O 1
ATOM 1237 N N . SER A 1 157 ? -7.711 24.167 3.784 1.00 84.94 157 SER A N 1
ATOM 1238 C CA . SER A 1 157 ? -6.908 25.096 4.587 1.00 84.94 157 SER A CA 1
ATOM 1239 C C . SER A 1 157 ? -7.216 24.928 6.069 1.00 84.94 157 SER A C 1
ATOM 1241 O O . SER A 1 157 ? -6.299 24.776 6.873 1.00 84.94 157 SER A O 1
ATOM 1243 N N . ALA A 1 158 ? -8.501 24.911 6.435 1.00 86.56 158 ALA A N 1
ATOM 1244 C CA . ALA A 1 158 ? -8.912 24.712 7.820 1.00 86.56 158 ALA A CA 1
ATOM 1245 C C . ALA A 1 158 ? -8.526 23.318 8.333 1.00 86.56 158 ALA A C 1
ATOM 1247 O O . ALA A 1 158 ? -8.101 23.174 9.479 1.00 86.56 158 ALA A O 1
ATOM 1248 N N . GLN A 1 159 ? -8.644 22.292 7.487 1.00 82.19 159 GLN A N 1
ATOM 1249 C CA . GLN A 1 159 ? -8.240 20.928 7.814 1.00 82.19 159 GLN A CA 1
ATOM 1250 C C . GLN A 1 159 ? -6.728 20.831 8.075 1.00 82.19 159 GLN A C 1
ATOM 1252 O O . GLN A 1 159 ? -6.309 20.212 9.058 1.00 82.19 159 GLN A O 1
ATOM 1257 N N . PHE A 1 160 ? -5.912 21.475 7.237 1.00 82.31 160 PHE A N 1
ATOM 1258 C CA . PHE A 1 160 ? -4.462 21.530 7.405 1.00 82.31 160 PHE A CA 1
ATOM 1259 C C . PHE A 1 160 ? -4.052 22.304 8.663 1.00 82.31 160 PHE A C 1
ATOM 1261 O O . PHE A 1 160 ? -3.206 21.839 9.429 1.00 82.31 160 PHE A O 1
ATOM 1268 N N . ASP A 1 161 ? -4.675 23.455 8.921 1.00 89.31 161 ASP A N 1
ATOM 1269 C CA . ASP A 1 161 ? -4.411 24.254 10.120 1.00 89.31 161 ASP A CA 1
ATOM 1270 C C . ASP A 1 161 ? -4.799 23.497 11.395 1.00 89.31 161 ASP A C 1
ATOM 1272 O O . ASP A 1 161 ? -3.990 23.406 12.319 1.00 89.31 161 ASP A O 1
ATOM 1276 N N . PHE A 1 162 ? -5.968 22.846 11.410 1.00 91.44 162 PHE A N 1
ATOM 1277 C CA . PHE A 1 162 ? -6.389 21.996 12.524 1.00 91.44 162 PHE A CA 1
ATOM 1278 C C . PHE A 1 162 ? -5.386 20.875 12.793 1.00 91.44 162 PHE A C 1
ATOM 1280 O O . PHE A 1 162 ? -5.013 20.654 13.948 1.00 91.44 162 PHE A O 1
ATOM 1287 N N . TYR A 1 163 ? -4.944 20.164 11.747 1.00 86.75 163 TYR A N 1
ATOM 1288 C CA . TYR A 1 163 ? -3.957 19.098 11.905 1.00 86.75 163 TYR A CA 1
ATOM 1289 C C . TYR A 1 163 ? -2.667 19.646 12.496 1.00 86.75 163 TYR A C 1
ATOM 1291 O O . TYR A 1 163 ? -2.202 19.131 13.500 1.00 86.75 163 TYR A O 1
ATOM 1299 N N . ARG A 1 164 ? -2.128 20.733 11.945 1.00 88.94 164 ARG A N 1
ATOM 1300 C CA . ARG A 1 164 ? -0.877 21.338 12.414 1.00 88.94 164 ARG A CA 1
ATOM 1301 C C . ARG A 1 164 ? -0.942 21.780 13.877 1.00 88.94 164 ARG A C 1
ATOM 1303 O O . ARG A 1 164 ? 0.021 21.609 14.619 1.00 88.94 164 ARG A O 1
ATOM 1310 N N . GLU A 1 165 ? -2.072 22.339 14.304 1.00 94.31 165 GLU A N 1
ATOM 1311 C CA . GLU A 1 165 ? -2.289 22.757 15.693 1.00 94.31 165 GLU A CA 1
ATOM 1312 C C . GLU A 1 165 ? -2.415 21.567 16.657 1.00 94.31 165 GLU A C 1
ATOM 1314 O O . GLU A 1 165 ? -2.022 21.668 17.821 1.00 94.31 165 GLU A O 1
ATOM 1319 N N . ASN A 1 166 ? -2.941 20.435 16.179 1.00 92.69 166 ASN A N 1
ATOM 1320 C CA . ASN A 1 166 ? -3.274 19.271 17.003 1.00 92.69 166 ASN A CA 1
ATOM 1321 C C . ASN A 1 166 ? -2.367 18.052 16.772 1.00 92.69 166 ASN A C 1
ATOM 1323 O O . ASN A 1 166 ? -2.527 17.058 17.477 1.00 92.69 166 ASN A O 1
ATOM 1327 N N . GLU A 1 167 ? -1.405 18.119 15.851 1.00 88.00 167 GLU A N 1
ATOM 1328 C CA . GLU A 1 167 ? -0.569 17.003 15.384 1.00 88.00 167 GLU A CA 1
ATOM 1329 C C . GLU A 1 167 ? 0.037 16.243 16.560 1.00 88.00 167 GLU A C 1
ATOM 1331 O O . GLU A 1 167 ? -0.160 15.041 16.720 1.00 88.00 167 GLU A O 1
ATOM 1336 N N . LYS A 1 168 ? 0.687 16.974 17.468 1.00 91.25 168 LYS A N 1
ATOM 1337 C CA . LYS A 1 168 ? 1.308 16.389 18.655 1.00 91.25 168 LYS A CA 1
ATOM 1338 C C . LYS A 1 168 ? 0.298 15.659 19.545 1.00 91.25 168 LYS A C 1
ATOM 1340 O O . LYS A 1 168 ? 0.599 14.585 20.053 1.00 91.25 168 LYS A O 1
ATOM 1345 N N . ALA A 1 169 ? -0.890 16.226 19.747 1.00 90.94 169 ALA A N 1
ATOM 1346 C CA . ALA A 1 169 ? -1.926 15.606 20.569 1.00 90.94 169 ALA A CA 1
ATOM 1347 C C . ALA A 1 169 ? -2.526 14.365 19.889 1.00 90.94 169 ALA A C 1
ATOM 1349 O O . ALA A 1 169 ? -2.784 13.371 20.568 1.00 90.94 169 ALA A O 1
ATOM 1350 N N . ILE A 1 170 ? -2.712 14.412 18.566 1.00 88.38 170 ILE A N 1
ATOM 1351 C CA . ILE A 1 170 ? -3.190 13.294 17.748 1.00 88.38 170 ILE A CA 1
ATOM 1352 C C . ILE A 1 170 ? -2.194 12.136 17.816 1.00 88.38 170 ILE A C 1
ATOM 1354 O O . ILE A 1 170 ? -2.584 11.030 18.189 1.00 88.38 170 ILE A O 1
ATOM 1358 N N . GLU A 1 171 ? -0.918 12.397 17.540 1.00 86.88 171 GLU A N 1
ATOM 1359 C CA . GLU A 1 171 ? 0.144 11.389 17.551 1.00 86.88 171 GLU A CA 1
ATOM 1360 C C . GLU A 1 171 ? 0.366 10.805 18.951 1.00 86.88 171 GLU A C 1
ATOM 1362 O O . GLU A 1 171 ? 0.437 9.587 19.122 1.00 86.88 171 GLU A O 1
ATOM 1367 N N . GLU A 1 172 ? 0.391 11.642 19.995 1.00 89.88 172 GLU A N 1
ATOM 1368 C CA . GLU A 1 172 ? 0.512 11.161 21.375 1.00 89.88 172 GLU A CA 1
ATOM 1369 C C . GLU A 1 172 ? -0.684 10.305 21.801 1.00 89.88 172 GLU A C 1
ATOM 1371 O O . GLU A 1 172 ? -0.506 9.285 22.477 1.00 89.88 172 GLU A O 1
ATOM 1376 N N . ALA A 1 173 ? -1.904 10.715 21.443 1.00 88.50 173 ALA A N 1
ATOM 1377 C CA . ALA A 1 173 ? -3.097 9.947 21.754 1.00 88.50 173 ALA A CA 1
ATOM 1378 C C . ALA A 1 173 ? -3.062 8.611 21.008 1.00 88.50 173 ALA A C 1
ATOM 1380 O O . ALA A 1 173 ? -3.151 7.578 21.673 1.00 88.50 173 ALA A O 1
ATOM 1381 N N . LYS A 1 174 ? -2.824 8.630 19.684 1.00 87.38 174 LYS A N 1
ATOM 1382 C CA . LYS A 1 174 ? -2.695 7.448 18.815 1.00 87.38 174 LYS A CA 1
ATOM 1383 C C . LYS A 1 174 ? -1.660 6.473 19.362 1.00 87.38 174 LYS A C 1
ATOM 1385 O O . LYS A 1 174 ? -1.961 5.293 19.525 1.00 87.38 174 LYS A O 1
ATOM 1390 N N . PHE A 1 175 ? -0.478 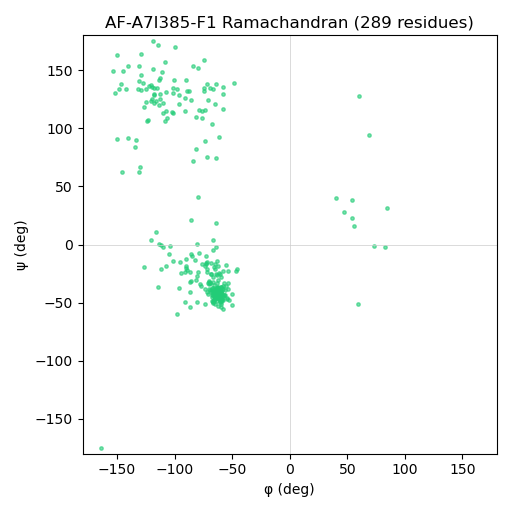6.955 19.738 1.00 87.00 175 PHE A N 1
ATOM 1391 C CA . PHE A 1 175 ? 0.572 6.129 20.330 1.00 87.00 175 PHE A CA 1
ATOM 1392 C C . PHE A 1 175 ? 0.119 5.445 21.630 1.00 87.00 175 PHE A C 1
ATOM 1394 O O . PHE A 1 175 ? 0.311 4.243 21.794 1.00 87.00 175 PHE A O 1
ATOM 1401 N N . LYS A 1 176 ? -0.530 6.177 22.547 1.00 89.69 176 LYS A N 1
ATOM 1402 C CA . LYS A 1 176 ? -0.980 5.633 23.845 1.00 89.69 176 LYS A CA 1
ATOM 1403 C C . LYS A 1 176 ? -2.082 4.580 23.713 1.00 89.69 176 LYS A C 1
ATOM 1405 O O . LYS A 1 176 ? -2.164 3.678 24.553 1.00 89.69 176 LYS A O 1
ATOM 1410 N N . ILE A 1 177 ? -2.936 4.710 22.698 1.00 89.19 177 ILE A N 1
ATOM 1411 C CA . ILE A 1 177 ? -4.041 3.775 22.448 1.00 89.19 177 ILE A CA 1
ATOM 1412 C C . ILE A 1 177 ? -3.630 2.605 21.560 1.00 89.19 177 ILE A C 1
ATOM 1414 O O . ILE A 1 177 ? -4.281 1.567 21.611 1.00 89.19 177 ILE A O 1
ATOM 1418 N N . THR A 1 178 ? -2.566 2.740 20.769 1.00 88.06 178 THR A N 1
ATOM 1419 C CA . THR A 1 178 ? -2.089 1.664 19.899 1.00 88.06 178 THR A CA 1
ATOM 1420 C C . THR A 1 178 ? -1.465 0.562 20.743 1.00 88.06 178 THR A C 1
ATOM 1422 O O . THR A 1 178 ? -0.544 0.787 21.529 1.00 88.06 178 THR A O 1
ATOM 1425 N N . LYS A 1 179 ? -1.968 -0.654 20.573 1.00 89.19 179 LYS A N 1
ATOM 1426 C CA . LYS A 1 179 ? -1.414 -1.877 21.143 1.00 89.19 179 LYS A CA 1
ATOM 1427 C C . LYS A 1 179 ? -0.900 -2.748 20.012 1.00 89.19 179 LYS A C 1
ATOM 1429 O O . LYS A 1 179 ? -1.509 -2.809 18.946 1.00 89.19 179 LYS A O 1
ATOM 1434 N N . ARG A 1 180 ? 0.233 -3.394 20.266 1.00 87.38 180 ARG A N 1
ATOM 1435 C CA . ARG A 1 180 ? 0.892 -4.315 19.346 1.00 87.38 180 ARG A CA 1
ATOM 1436 C C . ARG A 1 180 ? 1.074 -5.633 20.074 1.00 87.38 180 ARG A C 1
ATOM 1438 O O . ARG A 1 180 ? 1.678 -5.647 21.145 1.00 87.38 180 ARG A O 1
ATOM 1445 N N . ASN A 1 181 ? 0.525 -6.697 19.510 1.00 86.25 181 ASN A N 1
ATOM 1446 C CA . ASN A 1 181 ? 0.699 -8.051 20.003 1.00 86.25 181 ASN A CA 1
ATOM 1447 C C . ASN A 1 181 ? 1.331 -8.888 18.907 1.00 86.25 181 ASN A C 1
ATOM 1449 O O . ASN A 1 181 ? 0.932 -8.834 17.747 1.00 86.25 181 ASN A O 1
ATOM 1453 N N . GLU A 1 182 ? 2.291 -9.702 19.298 1.00 83.75 182 GLU A N 1
ATOM 1454 C CA . GLU A 1 182 ? 2.806 -10.741 18.434 1.00 83.75 182 GLU A CA 1
ATOM 1455 C C . GLU A 1 182 ? 1.949 -11.996 18.602 1.00 83.75 182 GLU A C 1
ATOM 1457 O O . GLU A 1 182 ? 1.641 -12.403 19.726 1.00 83.75 182 GLU A O 1
ATOM 1462 N N . VAL A 1 183 ? 1.543 -12.595 17.488 1.00 81.81 183 VAL A N 1
ATOM 1463 C CA . VAL A 1 183 ? 0.692 -13.783 17.472 1.00 81.81 183 VAL A CA 1
ATOM 1464 C C . VAL A 1 183 ? 1.346 -14.851 16.601 1.00 81.81 183 VAL A C 1
ATOM 1466 O O . VAL A 1 183 ? 1.897 -14.559 15.535 1.00 81.81 183 VAL A O 1
ATOM 1469 N N . GLU A 1 184 ? 1.300 -16.106 17.054 1.00 77.69 184 GLU A N 1
ATOM 1470 C CA . GLU A 1 184 ? 1.731 -17.230 16.226 1.00 77.69 184 GLU A CA 1
ATOM 1471 C C . GLU A 1 184 ? 0.828 -17.365 15.000 1.00 77.69 184 GLU A C 1
ATOM 1473 O O . GLU A 1 184 ? -0.397 -17.245 15.068 1.00 77.69 184 GLU A O 1
ATOM 1478 N N . LYS A 1 185 ? 1.454 -17.632 13.854 1.00 76.38 185 LYS A N 1
ATOM 1479 C CA . LYS A 1 185 ? 0.733 -17.883 12.617 1.00 76.38 185 LYS A CA 1
ATOM 1480 C C . LYS A 1 185 ? 0.141 -19.291 12.646 1.00 76.38 185 LYS A C 1
ATOM 1482 O O . LYS A 1 185 ? 0.857 -20.273 12.455 1.00 76.38 185 LYS A O 1
ATOM 1487 N N . ASP A 1 186 ? -1.175 -19.388 12.775 1.00 78.00 186 ASP A N 1
ATOM 1488 C CA . ASP A 1 186 ? -1.930 -20.600 12.458 1.00 78.00 186 ASP A CA 1
ATOM 1489 C C . ASP A 1 186 ? -2.947 -20.343 11.328 1.00 78.00 186 ASP A C 1
ATOM 1491 O O . ASP A 1 186 ? -3.065 -19.235 10.807 1.00 78.00 186 ASP A O 1
ATOM 1495 N N . ARG A 1 187 ? -3.650 -21.384 10.865 1.00 67.81 187 ARG A N 1
ATOM 1496 C CA . ARG A 1 187 ? -4.668 -21.224 9.805 1.00 67.81 187 ARG A CA 1
ATOM 1497 C C . ARG A 1 187 ? -5.946 -20.546 10.298 1.00 67.81 187 ARG A C 1
ATOM 1499 O O . ARG A 1 187 ? -6.736 -20.090 9.473 1.00 67.81 187 ARG A O 1
ATOM 1506 N N . ASP A 1 188 ? -6.175 -20.515 11.603 1.00 79.00 188 ASP A N 1
ATOM 1507 C CA . ASP A 1 188 ? -7.411 -20.019 12.193 1.00 79.00 188 ASP A CA 1
ATOM 1508 C C . ASP A 1 188 ? -7.341 -18.517 12.491 1.00 79.00 188 ASP A C 1
ATOM 1510 O O . ASP A 1 188 ? -8.383 -17.861 12.509 1.00 79.00 188 ASP A O 1
ATOM 1514 N N . ILE A 1 189 ? -6.141 -17.933 12.589 1.00 83.81 189 ILE A N 1
ATOM 1515 C CA . ILE A 1 189 ? -5.948 -16.500 12.824 1.00 83.81 189 ILE A CA 1
ATOM 1516 C C . ILE A 1 189 ? -6.655 -15.643 11.773 1.00 83.81 189 ILE A C 1
ATOM 1518 O O . ILE A 1 189 ? -7.290 -14.654 12.124 1.00 83.81 189 ILE A O 1
ATOM 1522 N N . ILE A 1 190 ? -6.643 -16.060 10.501 1.00 85.38 190 ILE A N 1
ATOM 1523 C CA . ILE A 1 190 ? -7.290 -15.344 9.390 1.00 85.38 190 ILE A CA 1
ATOM 1524 C C . ILE A 1 190 ? -8.801 -15.209 9.637 1.00 85.38 190 ILE A C 1
ATOM 1526 O O . ILE A 1 190 ? -9.390 -14.160 9.373 1.00 85.38 190 ILE A O 1
ATOM 1530 N N . LYS A 1 191 ? -9.436 -16.232 10.225 1.00 85.62 191 LYS A N 1
ATOM 1531 C CA . LYS A 1 191 ? -10.882 -16.242 10.507 1.00 85.62 191 LYS A CA 1
ATOM 1532 C C . LYS A 1 191 ? -11.289 -15.243 11.593 1.00 85.62 191 LYS A C 1
ATOM 1534 O O . LYS A 1 191 ? -12.468 -14.908 11.692 1.00 85.62 191 LYS A O 1
ATOM 1539 N N . ASN A 1 192 ? -10.335 -14.738 12.377 1.00 89.44 192 ASN A N 1
ATOM 1540 C CA . ASN A 1 192 ? -10.582 -13.714 13.395 1.00 89.44 192 ASN A CA 1
ATOM 1541 C C . ASN A 1 192 ? -10.702 -12.296 12.806 1.00 89.44 192 ASN A C 1
ATOM 1543 O O . ASN A 1 192 ? -11.053 -11.357 13.526 1.00 89.44 192 ASN A O 1
ATOM 1547 N N . TYR A 1 193 ? -10.435 -12.131 11.509 1.00 91.62 193 TYR A N 1
ATOM 1548 C CA . TYR A 1 193 ? -10.544 -10.864 10.786 1.00 91.62 193 TYR A CA 1
ATOM 1549 C C . TYR A 1 193 ? -11.699 -10.933 9.796 1.00 91.62 193 TYR A C 1
ATOM 1551 O O . TYR A 1 193 ? -12.010 -12.002 9.277 1.00 91.62 193 TYR A O 1
ATOM 1559 N N . ASN A 1 194 ? -12.353 -9.803 9.529 1.00 92.81 194 ASN A N 1
ATOM 1560 C CA . ASN A 1 194 ? -13.473 -9.781 8.589 1.00 92.81 194 ASN A CA 1
ATOM 1561 C C . ASN A 1 194 ? -12.999 -9.915 7.142 1.00 92.81 194 ASN A C 1
ATOM 1563 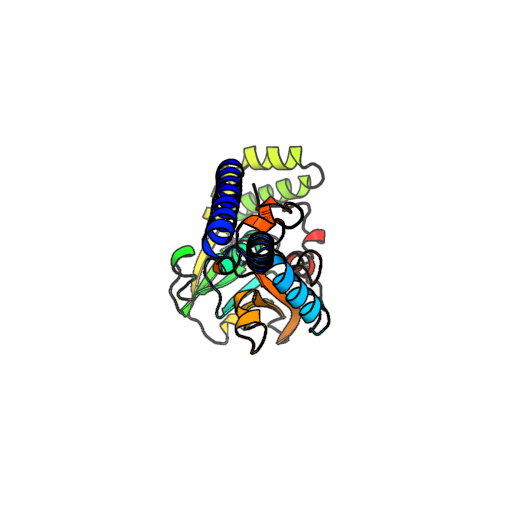O O . ASN A 1 194 ? -13.648 -10.601 6.349 1.00 92.81 194 ASN A O 1
ATOM 1567 N N . TYR A 1 195 ? -11.874 -9.278 6.818 1.00 92.69 195 TYR A N 1
ATOM 1568 C CA . TYR A 1 195 ? -11.319 -9.256 5.473 1.00 92.69 195 TYR A CA 1
ATOM 1569 C C . TYR A 1 195 ? -9.834 -9.606 5.481 1.00 92.69 195 TYR A C 1
ATOM 1571 O O . TYR A 1 195 ? -9.138 -9.361 6.467 1.00 92.69 195 TYR A O 1
ATOM 1579 N N . SER A 1 196 ? -9.350 -10.147 4.369 1.00 92.06 196 SER A N 1
ATOM 1580 C CA . SER A 1 196 ? -7.923 -10.295 4.096 1.00 92.06 196 SER A CA 1
ATOM 1581 C C . SER A 1 196 ? -7.533 -9.494 2.869 1.00 92.06 196 SER A C 1
ATOM 1583 O O . SER A 1 196 ? -8.208 -9.585 1.848 1.00 92.06 196 SER A O 1
ATOM 1585 N N . ILE A 1 197 ? -6.426 -8.766 2.957 1.00 88.75 197 ILE A N 1
ATOM 1586 C CA . ILE A 1 197 ? -5.729 -8.181 1.817 1.00 88.75 197 ILE A CA 1
ATOM 1587 C C . ILE A 1 197 ? -4.532 -9.081 1.532 1.00 88.75 197 ILE A C 1
ATOM 1589 O O . ILE A 1 197 ? -3.614 -9.196 2.343 1.00 88.75 197 ILE A O 1
ATOM 1593 N N . ILE A 1 198 ? -4.563 -9.748 0.385 1.00 88.06 198 ILE A N 1
ATOM 1594 C CA . ILE A 1 198 ? -3.498 -10.635 -0.067 1.00 88.06 198 ILE A CA 1
ATOM 1595 C C . ILE A 1 198 ? -2.772 -9.928 -1.197 1.00 88.06 198 ILE A C 1
ATOM 1597 O O . ILE A 1 198 ? -3.347 -9.685 -2.257 1.00 88.06 198 ILE A O 1
ATOM 1601 N N . ILE A 1 199 ? -1.509 -9.605 -0.959 1.00 81.25 199 ILE A N 1
ATOM 1602 C CA . ILE A 1 199 ? -0.611 -8.994 -1.927 1.00 81.25 199 ILE A CA 1
ATOM 1603 C C . ILE A 1 199 ? 0.374 -10.075 -2.349 1.00 81.25 199 ILE A C 1
ATOM 1605 O O . ILE A 1 199 ? 1.232 -10.485 -1.571 1.00 81.25 199 ILE A O 1
ATOM 1609 N N . ASN A 1 200 ? 0.242 -10.549 -3.581 1.00 79.44 200 ASN A N 1
ATOM 1610 C CA . ASN A 1 200 ? 1.181 -11.488 -4.178 1.00 79.44 200 ASN A CA 1
ATOM 1611 C C . ASN A 1 200 ? 1.956 -10.754 -5.267 1.00 79.44 200 ASN A C 1
ATOM 1613 O O . ASN A 1 200 ? 1.384 -10.312 -6.266 1.00 79.44 200 ASN A O 1
ATOM 1617 N N . LYS A 1 201 ? 3.253 -10.578 -5.047 1.00 69.62 201 LYS A N 1
ATOM 1618 C CA . LYS A 1 201 ? 4.116 -9.770 -5.905 1.00 69.62 201 LYS A CA 1
ATOM 1619 C C . LYS A 1 201 ? 5.213 -10.640 -6.500 1.00 69.62 201 LYS A C 1
ATOM 1621 O O . LYS A 1 201 ? 5.638 -11.615 -5.887 1.00 69.62 201 LYS A O 1
ATOM 1626 N N . SER A 1 202 ? 5.675 -10.254 -7.685 1.00 63.53 202 SER A N 1
ATOM 1627 C CA . SER A 1 202 ? 6.779 -10.889 -8.420 1.00 63.53 202 SER A CA 1
ATOM 1628 C C . SER A 1 202 ? 6.384 -12.104 -9.261 1.00 63.53 202 SER A C 1
ATOM 1630 O O . SER A 1 202 ? 7.192 -13.005 -9.494 1.00 63.53 202 SER A O 1
ATOM 1632 N N . GLU A 1 203 ? 5.157 -12.125 -9.782 1.00 67.94 203 GLU A N 1
ATOM 1633 C CA . GLU A 1 203 ? 4.846 -13.033 -10.884 1.00 67.94 203 GLU A CA 1
ATOM 1634 C C . GLU A 1 203 ? 5.472 -12.501 -12.179 1.00 67.94 203 GLU A C 1
ATOM 1636 O O . GLU A 1 203 ? 5.399 -11.310 -12.501 1.00 67.94 203 GLU A O 1
ATOM 1641 N N . LYS A 1 204 ? 6.103 -13.408 -12.928 1.00 76.56 204 LYS A N 1
ATOM 1642 C CA . LYS A 1 204 ? 6.554 -13.133 -14.291 1.00 76.56 204 LYS A CA 1
ATOM 1643 C C . LYS A 1 204 ? 5.351 -12.727 -15.137 1.00 76.56 204 LYS A C 1
ATOM 1645 O O . LYS A 1 204 ? 4.320 -13.396 -15.095 1.00 76.56 204 LYS A O 1
ATOM 1650 N N . ILE A 1 205 ? 5.500 -11.683 -15.947 1.00 78.38 205 ILE A N 1
ATOM 1651 C CA . ILE A 1 205 ? 4.455 -11.270 -16.888 1.00 78.38 205 ILE A CA 1
ATOM 1652 C C . ILE A 1 205 ? 4.274 -12.295 -18.015 1.00 78.38 205 ILE A C 1
ATOM 1654 O O . ILE A 1 205 ? 3.187 -12.403 -18.579 1.00 78.38 205 ILE A O 1
ATOM 1658 N N . SER A 1 206 ? 5.322 -13.069 -18.327 1.00 82.81 206 SER A N 1
ATOM 1659 C CA . SER A 1 206 ? 5.279 -14.178 -19.286 1.00 82.81 206 SER A CA 1
ATOM 1660 C C . SER A 1 206 ? 6.477 -15.119 -19.161 1.00 82.81 206 SER A C 1
ATOM 1662 O O . SER A 1 206 ? 7.351 -14.933 -18.319 1.00 82.81 206 SER A O 1
ATOM 1664 N N . ASP A 1 207 ? 6.583 -16.109 -20.047 1.00 84.81 207 ASP A N 1
ATOM 1665 C CA . ASP A 1 207 ? 7.790 -16.937 -20.166 1.00 84.81 207 ASP A CA 1
ATOM 1666 C C . ASP A 1 207 ? 8.974 -16.194 -20.821 1.00 84.81 207 ASP A C 1
ATOM 1668 O O . ASP A 1 207 ? 10.106 -16.681 -20.811 1.00 84.81 207 ASP A O 1
ATOM 1672 N N . SER A 1 208 ? 8.752 -14.997 -21.377 1.00 86.25 208 SER A N 1
ATOM 1673 C CA . SER A 1 208 ? 9.798 -14.210 -22.031 1.00 86.25 208 SER A CA 1
ATOM 1674 C C . SER A 1 208 ? 10.676 -13.491 -21.012 1.00 86.25 208 SER A C 1
ATOM 1676 O O . SER A 1 208 ? 10.239 -12.568 -20.324 1.00 86.25 208 SER A O 1
ATOM 1678 N N . ALA A 1 209 ? 11.961 -13.849 -20.970 1.00 84.50 209 ALA A N 1
ATOM 1679 C CA . ALA A 1 209 ? 12.955 -13.135 -20.169 1.00 84.50 209 ALA A CA 1
ATOM 1680 C C . ALA A 1 209 ? 13.047 -11.642 -20.536 1.00 84.50 209 ALA A C 1
ATOM 1682 O O . ALA A 1 209 ? 13.256 -10.814 -19.658 1.00 84.50 209 ALA A O 1
ATOM 1683 N N . PHE A 1 210 ? 12.841 -11.296 -21.812 1.00 83.81 210 PHE A N 1
ATOM 1684 C CA . PHE A 1 210 ? 12.846 -9.907 -22.275 1.00 83.81 210 PHE A CA 1
ATOM 1685 C C . PHE A 1 210 ? 11.673 -9.107 -21.706 1.00 83.81 210 PHE A C 1
ATOM 1687 O O . PHE A 1 210 ? 11.849 -7.976 -21.275 1.00 83.81 210 PHE A O 1
ATOM 1694 N N . GLU A 1 211 ? 10.474 -9.686 -21.681 1.00 83.00 211 GLU A N 1
ATOM 1695 C CA . GLU A 1 211 ? 9.306 -8.984 -21.150 1.00 83.00 211 GLU A CA 1
ATOM 1696 C C . GLU A 1 211 ? 9.411 -8.841 -19.620 1.00 83.00 211 GLU A C 1
ATOM 1698 O O . GLU A 1 211 ? 9.217 -7.747 -19.091 1.00 83.00 211 GLU A O 1
ATOM 1703 N N . ASN A 1 212 ? 9.847 -9.901 -18.928 1.00 82.88 212 ASN A N 1
ATOM 1704 C CA . ASN A 1 212 ? 10.094 -9.888 -17.480 1.00 82.88 212 ASN A CA 1
ATOM 1705 C C . ASN A 1 212 ? 11.251 -8.980 -17.049 1.00 82.88 212 ASN A C 1
ATOM 1707 O O . ASN A 1 212 ? 11.350 -8.636 -15.876 1.00 82.88 212 ASN A O 1
ATOM 1711 N N . TYR A 1 213 ? 12.146 -8.615 -17.970 1.00 81.00 213 TYR A N 1
ATOM 1712 C CA . TYR A 1 213 ? 13.182 -7.626 -17.696 1.00 81.00 213 TYR A CA 1
ATOM 1713 C C . TYR A 1 213 ? 12.557 -6.250 -17.465 1.00 81.00 213 TYR A C 1
ATOM 1715 O O . TYR A 1 213 ? 12.951 -5.561 -16.534 1.00 81.00 213 TYR A O 1
ATOM 1723 N N . PHE A 1 214 ? 11.542 -5.875 -18.248 1.00 76.38 214 PHE A N 1
ATOM 1724 C CA . PHE A 1 214 ? 10.909 -4.558 -18.157 1.00 76.38 214 PHE A CA 1
ATOM 1725 C C . PHE A 1 214 ? 9.799 -4.465 -17.112 1.00 76.38 214 PHE A C 1
ATOM 1727 O O . PHE A 1 214 ? 9.606 -3.384 -16.557 1.00 76.38 214 PHE A O 1
ATOM 1734 N N . TYR A 1 215 ? 9.067 -5.551 -16.855 1.00 77.06 215 TYR A N 1
ATOM 1735 C CA . TYR A 1 215 ? 7.910 -5.537 -15.960 1.00 77.06 215 TYR A CA 1
ATOM 1736 C C . TYR A 1 215 ? 7.806 -6.781 -15.083 1.00 77.06 215 TYR A C 1
ATOM 1738 O O . TYR A 1 215 ? 8.181 -7.880 -15.490 1.00 77.06 215 TYR A O 1
ATOM 1746 N N . HIS A 1 216 ? 7.169 -6.612 -13.930 1.00 76.75 216 HIS A N 1
ATOM 1747 C CA . HIS A 1 216 ? 6.668 -7.691 -13.087 1.00 76.75 216 HIS A CA 1
ATOM 1748 C C . HIS A 1 216 ? 5.194 -7.458 -12.719 1.00 76.75 216 HIS A C 1
ATOM 1750 O O . HIS A 1 216 ? 4.668 -6.353 -12.877 1.00 76.75 216 HIS A O 1
ATOM 1756 N N . ILE A 1 217 ? 4.520 -8.506 -12.238 1.00 77.75 217 ILE A N 1
ATOM 1757 C CA . ILE A 1 217 ? 3.117 -8.440 -11.812 1.00 77.75 217 ILE A CA 1
ATOM 1758 C C . ILE A 1 217 ? 3.015 -8.330 -10.295 1.00 77.75 217 ILE A C 1
ATOM 1760 O O . ILE A 1 217 ? 3.718 -9.019 -9.547 1.00 77.75 217 ILE A O 1
ATOM 1764 N N . VAL A 1 218 ? 2.055 -7.520 -9.858 1.00 76.94 218 VAL A N 1
ATOM 1765 C CA . VAL A 1 218 ? 1.501 -7.542 -8.507 1.00 76.94 218 VAL A CA 1
ATOM 1766 C C . VAL A 1 218 ? 0.013 -7.808 -8.582 1.00 76.94 218 VAL A C 1
ATOM 1768 O O . VAL A 1 218 ? -0.732 -7.062 -9.216 1.00 76.94 218 VAL A O 1
ATOM 1771 N N . ASN A 1 219 ? -0.412 -8.858 -7.897 1.00 80.44 219 ASN A N 1
ATOM 1772 C CA . ASN A 1 219 ? -1.809 -9.177 -7.693 1.00 80.44 219 ASN A CA 1
ATOM 1773 C C . ASN A 1 219 ? -2.205 -8.738 -6.283 1.00 80.44 219 ASN A C 1
ATOM 1775 O O . ASN A 1 219 ? -1.534 -9.083 -5.309 1.00 80.44 219 ASN A O 1
ATOM 1779 N N . VAL A 1 220 ? -3.304 -8.002 -6.174 1.00 80.62 220 VAL A N 1
ATOM 1780 C CA . VAL A 1 220 ? -3.918 -7.654 -4.893 1.00 80.62 220 VAL A CA 1
ATOM 1781 C C . VAL A 1 220 ? -5.323 -8.224 -4.884 1.00 80.62 220 VAL A C 1
ATOM 1783 O O . VAL A 1 220 ? -6.114 -7.941 -5.778 1.00 80.62 220 VAL A O 1
ATOM 1786 N N . SER A 1 221 ? -5.636 -9.022 -3.873 1.00 87.38 221 SER A N 1
ATOM 1787 C CA . SER A 1 221 ? -6.955 -9.615 -3.674 1.00 87.38 221 SER A CA 1
ATOM 1788 C C . SER A 1 221 ? -7.503 -9.209 -2.316 1.00 87.38 221 SER A C 1
ATOM 1790 O O . SER A 1 221 ? -6.784 -9.268 -1.317 1.00 87.38 221 SER A O 1
ATOM 1792 N N . ILE A 1 222 ? -8.784 -8.845 -2.269 1.00 89.12 222 ILE A N 1
ATOM 1793 C CA . ILE A 1 222 ? -9.522 -8.645 -1.023 1.00 89.12 222 ILE A CA 1
ATOM 1794 C C . ILE A 1 222 ? -10.535 -9.768 -0.882 1.00 89.12 222 ILE A C 1
ATOM 1796 O O . ILE A 1 222 ? -11.409 -9.951 -1.731 1.00 89.12 222 ILE A O 1
ATOM 1800 N N . VAL A 1 223 ? -10.424 -10.510 0.213 1.00 92.44 223 VAL A N 1
ATOM 1801 C CA . VAL A 1 223 ? -11.262 -11.672 0.516 1.00 92.44 223 VAL A CA 1
ATOM 1802 C C . VAL A 1 223 ? -12.086 -11.385 1.761 1.00 92.44 223 VAL A C 1
ATOM 1804 O O . VAL A 1 223 ? -11.561 -10.891 2.752 1.00 92.44 223 VAL A O 1
ATOM 1807 N N . GLU A 1 224 ? -13.376 -11.703 1.731 1.00 93.62 224 GLU A N 1
ATOM 1808 C CA . GLU A 1 224 ? -14.213 -11.741 2.928 1.00 93.62 224 GLU A CA 1
ATOM 1809 C C . GLU A 1 224 ? -13.997 -13.080 3.645 1.00 93.62 224 GLU A C 1
ATOM 1811 O O . GLU A 1 224 ? -14.425 -14.130 3.171 1.00 93.62 224 GLU A O 1
ATOM 1816 N N . ASN A 1 225 ? -13.340 -13.063 4.804 1.00 92.56 225 ASN A N 1
ATOM 1817 C CA . ASN A 1 225 ? -12.818 -14.282 5.436 1.00 92.56 225 ASN A CA 1
ATOM 1818 C C . ASN A 1 225 ? -13.911 -15.241 5.919 1.00 92.56 225 ASN A C 1
ATOM 1820 O O . ASN A 1 225 ? -13.691 -16.445 5.979 1.00 92.56 225 ASN A O 1
ATOM 1824 N N . LYS A 1 226 ? -15.101 -14.728 6.257 1.00 89.06 226 LYS A N 1
ATOM 1825 C CA . LYS A 1 226 ? -16.230 -15.563 6.707 1.00 89.06 226 LYS A CA 1
ATOM 1826 C C . LYS A 1 226 ? -16.829 -16.408 5.589 1.00 89.06 226 LYS A C 1
ATOM 1828 O O . LYS A 1 226 ? -17.345 -17.487 5.856 1.00 89.06 226 LYS A O 1
ATOM 1833 N N . THR A 1 227 ? -16.835 -15.877 4.371 1.00 90.50 227 THR A N 1
ATOM 1834 C CA . THR A 1 227 ? -17.430 -16.524 3.196 1.00 90.50 227 THR A CA 1
ATOM 1835 C C . THR A 1 227 ? -16.372 -17.095 2.259 1.00 90.50 227 THR A C 1
ATOM 1837 O O . THR A 1 227 ? -16.729 -17.774 1.301 1.00 90.50 227 THR A O 1
ATOM 1840 N N . GLU A 1 228 ? -15.094 -16.802 2.524 1.00 90.75 228 GLU A N 1
ATOM 1841 C CA . GLU A 1 228 ? -13.938 -17.112 1.676 1.00 90.75 228 GLU A CA 1
ATOM 1842 C C . GLU A 1 228 ? -14.093 -16.574 0.243 1.00 90.75 228 GLU A C 1
ATOM 1844 O O . GLU A 1 228 ? -13.466 -17.053 -0.701 1.00 90.75 228 GLU A O 1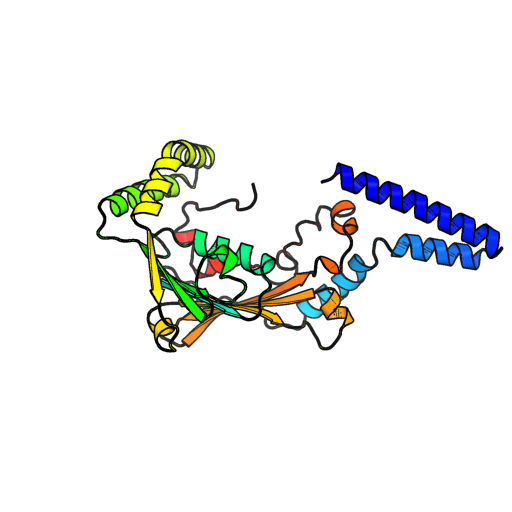
ATOM 1849 N N . LYS A 1 229 ? -14.944 -15.556 0.066 1.00 92.69 229 LYS A N 1
ATOM 1850 C CA . LYS A 1 229 ? -15.250 -14.981 -1.239 1.00 92.69 229 LYS A CA 1
ATOM 1851 C C . LYS A 1 229 ? -14.305 -13.824 -1.538 1.00 92.69 229 LYS A C 1
ATOM 1853 O O . LYS A 1 229 ? -14.229 -12.866 -0.769 1.00 92.69 229 LYS A O 1
ATOM 1858 N N . GLU A 1 230 ? -13.641 -13.879 -2.688 1.00 91.31 230 GLU A N 1
ATOM 1859 C CA . GLU A 1 230 ? -12.954 -12.721 -3.263 1.00 91.31 230 GLU A CA 1
ATOM 1860 C C . GLU A 1 230 ? -13.990 -11.652 -3.638 1.00 91.31 230 GLU A C 1
ATOM 1862 O O . GLU A 1 230 ? -14.921 -11.907 -4.406 1.00 91.31 230 GLU A O 1
ATOM 1867 N N . ILE A 1 231 ? -13.846 -10.466 -3.053 1.00 90.88 231 ILE A N 1
ATOM 1868 C CA . ILE A 1 231 ? -14.751 -9.329 -3.245 1.00 90.88 231 ILE A CA 1
ATOM 1869 C C . ILE A 1 231 ? -14.138 -8.217 -4.092 1.00 90.88 231 ILE A C 1
ATOM 1871 O O . ILE A 1 231 ? -14.872 -7.385 -4.625 1.00 90.88 231 ILE A O 1
ATOM 1875 N N . ALA A 1 232 ? -12.815 -8.204 -4.229 1.00 87.25 232 ALA A N 1
ATOM 1876 C CA . ALA A 1 232 ? -12.111 -7.322 -5.141 1.00 87.25 232 ALA A CA 1
ATOM 1877 C C . ALA A 1 232 ? -10.778 -7.937 -5.556 1.00 87.25 232 ALA A C 1
ATOM 1879 O O . ALA A 1 232 ? -10.153 -8.662 -4.782 1.00 87.25 232 ALA A O 1
ATOM 1880 N N . PHE A 1 233 ? -10.350 -7.621 -6.773 1.00 84.75 233 PHE A N 1
ATOM 1881 C CA . PHE A 1 233 ? -9.094 -8.092 -7.332 1.00 84.75 233 PHE A CA 1
ATOM 1882 C C . PHE A 1 233 ? -8.492 -7.037 -8.252 1.00 84.75 233 PHE A C 1
ATOM 1884 O O . PHE A 1 233 ? -9.193 -6.463 -9.091 1.00 84.75 233 PHE A O 1
ATOM 1891 N N . TRP A 1 234 ? -7.180 -6.853 -8.145 1.00 77.44 234 TRP A N 1
ATOM 1892 C CA . TRP A 1 234 ? -6.389 -6.039 -9.053 1.00 77.44 234 TRP A CA 1
ATOM 1893 C C . TRP A 1 234 ? -5.164 -6.795 -9.516 1.00 77.44 234 TRP A C 1
ATOM 1895 O O . TRP A 1 234 ? -4.474 -7.443 -8.729 1.00 77.44 234 TRP A O 1
ATOM 1905 N N . LYS A 1 235 ? -4.865 -6.614 -10.797 1.00 76.56 235 LYS A N 1
ATOM 1906 C CA . LYS A 1 235 ? -3.625 -7.048 -11.415 1.00 76.56 235 LYS A CA 1
ATOM 1907 C C . LYS A 1 235 ? -2.876 -5.835 -11.930 1.00 76.56 235 LYS A C 1
ATOM 1909 O O . LYS A 1 235 ? -3.449 -4.999 -12.625 1.00 76.56 235 LYS A O 1
ATOM 1914 N N . MET A 1 236 ? -1.609 -5.730 -11.560 1.00 72.69 236 MET A N 1
ATOM 1915 C CA . MET A 1 236 ? -0.828 -4.512 -11.736 1.00 72.69 236 MET A CA 1
ATOM 1916 C C . MET A 1 236 ? 0.506 -4.855 -12.360 1.00 72.69 236 MET A C 1
ATOM 1918 O O . MET A 1 236 ? 1.182 -5.776 -11.914 1.00 72.69 236 MET A O 1
ATOM 1922 N N . TYR A 1 237 ? 0.886 -4.085 -13.370 1.00 72.94 237 TYR A N 1
ATOM 1923 C CA . TYR A 1 237 ? 2.154 -4.230 -14.069 1.00 72.94 237 TYR A CA 1
ATOM 1924 C C . TYR A 1 237 ? 3.073 -3.147 -13.561 1.00 72.94 237 TYR A C 1
ATOM 1926 O O . TYR A 1 237 ? 2.809 -1.965 -13.760 1.00 72.94 237 TYR A O 1
ATOM 1934 N N . ILE A 1 238 ? 4.134 -3.537 -12.877 1.00 71.81 238 ILE A N 1
ATOM 1935 C CA . ILE A 1 238 ? 5.093 -2.590 -12.328 1.00 71.81 238 ILE A CA 1
ATOM 1936 C C . ILE A 1 238 ? 6.362 -2.681 -13.149 1.00 71.81 238 ILE A C 1
ATOM 1938 O O . ILE A 1 238 ? 6.845 -3.765 -13.469 1.00 71.81 238 ILE A O 1
ATOM 1942 N N . ARG A 1 239 ? 6.859 -1.515 -13.551 1.00 71.81 239 ARG A N 1
ATOM 1943 C CA . ARG A 1 239 ? 8.077 -1.387 -14.341 1.00 71.81 239 ARG A CA 1
ATOM 1944 C C . ARG A 1 239 ? 9.290 -1.638 -13.448 1.00 71.81 239 ARG A C 1
ATOM 1946 O O . ARG A 1 239 ? 9.404 -1.031 -12.387 1.00 71.81 239 ARG A O 1
ATOM 1953 N N . ASN A 1 240 ? 10.220 -2.468 -13.903 1.00 72.75 240 ASN A N 1
ATOM 1954 C CA . ASN A 1 240 ? 11.473 -2.710 -13.193 1.00 72.75 240 ASN A CA 1
ATOM 1955 C C . ASN A 1 240 ? 12.418 -1.522 -13.399 1.00 72.75 240 ASN A C 1
ATOM 1957 O O . ASN A 1 240 ? 12.872 -1.273 -14.517 1.00 72.75 240 ASN A O 1
ATOM 1961 N N . ARG A 1 241 ? 12.737 -0.797 -12.323 1.00 61.31 241 ARG A N 1
ATOM 1962 C CA . ARG A 1 241 ? 13.593 0.400 -12.387 1.00 61.31 241 ARG A CA 1
ATOM 1963 C C . ARG A 1 241 ? 15.014 0.107 -12.850 1.00 61.31 241 ARG A C 1
ATOM 1965 O O . ARG A 1 241 ? 15.569 0.883 -13.616 1.00 61.31 241 ARG A O 1
ATOM 1972 N N . GLU A 1 242 ? 15.577 -1.026 -12.443 1.00 62.22 242 GLU A N 1
ATOM 1973 C CA . GLU A 1 242 ? 16.943 -1.424 -12.813 1.00 62.22 242 GLU A CA 1
ATOM 1974 C C . GLU A 1 242 ? 17.112 -1.680 -14.319 1.00 62.22 242 GLU A C 1
ATOM 1976 O O . GLU A 1 242 ? 18.220 -1.628 -14.849 1.00 62.22 242 GLU A O 1
ATOM 1981 N N . ALA A 1 243 ? 16.007 -1.948 -15.018 1.00 55.28 243 ALA A N 1
ATOM 1982 C CA . ALA A 1 243 ? 15.992 -2.265 -16.438 1.00 55.28 243 ALA A CA 1
ATOM 1983 C C . ALA A 1 243 ? 15.846 -1.039 -17.349 1.00 55.28 243 ALA A C 1
ATOM 1985 O O . ALA A 1 243 ? 16.019 -1.136 -18.571 1.00 55.28 243 ALA A O 1
ATOM 1986 N N . THR A 1 244 ? 15.495 0.116 -16.780 1.00 56.94 244 THR A N 1
ATOM 1987 C CA . THR A 1 244 ? 15.056 1.276 -17.552 1.00 56.94 244 THR A CA 1
ATOM 1988 C C . THR A 1 244 ? 15.872 2.514 -17.243 1.00 56.94 244 THR A C 1
ATOM 1990 O O . THR A 1 244 ? 16.139 2.828 -16.088 1.00 56.94 244 THR A O 1
ATOM 1993 N N . PHE A 1 245 ? 16.291 3.209 -18.297 1.00 56.12 245 PHE A N 1
ATOM 1994 C CA . PHE A 1 245 ? 17.113 4.403 -18.165 1.00 56.12 245 PHE A CA 1
ATOM 1995 C C . PHE A 1 245 ? 16.262 5.576 -17.666 1.00 56.12 245 PHE A C 1
ATOM 1997 O O . PHE A 1 245 ? 15.051 5.587 -17.831 1.00 56.12 245 PHE A O 1
ATOM 2004 N N . ILE A 1 246 ? 16.908 6.593 -17.095 1.00 55.28 246 ILE A N 1
ATOM 2005 C CA . ILE A 1 246 ? 16.261 7.781 -16.503 1.00 55.28 246 ILE A CA 1
ATOM 2006 C C . ILE A 1 246 ? 15.672 8.716 -17.592 1.00 55.28 246 ILE A C 1
ATOM 2008 O O . ILE A 1 246 ? 14.839 9.570 -17.315 1.00 55.28 246 ILE A O 1
ATOM 2012 N N . PHE A 1 247 ? 16.051 8.554 -18.867 1.00 53.16 247 PHE A N 1
ATOM 2013 C CA . PHE A 1 247 ? 15.660 9.452 -19.972 1.00 53.16 247 PHE A CA 1
ATOM 2014 C C . PHE A 1 247 ? 14.154 9.609 -20.272 1.00 53.16 247 PHE A C 1
ATOM 2016 O O . PHE A 1 247 ? 13.752 10.736 -20.577 1.00 53.16 247 PHE A O 1
ATOM 2023 N N . PRO A 1 248 ? 13.297 8.578 -20.163 1.00 52.69 248 PRO A N 1
ATOM 2024 C CA . PRO A 1 248 ? 11.848 8.707 -20.310 1.00 52.69 248 PRO A CA 1
ATOM 2025 C C . PRO A 1 248 ? 11.228 9.693 -19.313 1.00 52.69 248 PRO A C 1
ATOM 2027 O O . PRO A 1 248 ? 10.337 10.444 -19.690 1.00 52.69 248 PRO A O 1
ATOM 2030 N N . GLU A 1 249 ? 11.719 9.744 -18.072 1.00 51.06 249 GLU A N 1
ATOM 2031 C CA . GLU A 1 249 ? 11.200 10.666 -17.048 1.00 51.06 249 GLU A CA 1
ATOM 2032 C C . GLU A 1 249 ? 11.525 12.136 -17.387 1.00 51.06 249 GLU A C 1
ATOM 2034 O O . GLU A 1 249 ? 10.796 13.048 -17.007 1.00 51.06 249 GLU A O 1
ATOM 2039 N N . ILE A 1 250 ? 12.593 12.363 -18.163 1.00 49.03 250 ILE A N 1
ATOM 2040 C CA . ILE A 1 250 ? 13.156 13.679 -18.506 1.00 49.03 250 ILE A CA 1
ATOM 2041 C C . ILE A 1 250 ? 12.538 14.239 -19.788 1.00 49.03 250 ILE A C 1
ATOM 2043 O O . ILE A 1 250 ? 12.122 15.394 -19.848 1.00 49.03 250 ILE A O 1
ATOM 2047 N N . LEU A 1 251 ? 12.500 13.423 -20.844 1.00 46.97 251 LEU A N 1
ATOM 2048 C CA . LEU A 1 251 ? 11.976 13.822 -22.155 1.00 46.97 251 LEU A CA 1
ATOM 2049 C C . LEU A 1 251 ? 10.446 13.851 -22.174 1.00 46.97 251 LEU A C 1
ATOM 2051 O O . LEU A 1 251 ? 9.827 14.406 -23.082 1.00 46.97 251 LEU A O 1
ATOM 2055 N N . MET A 1 252 ? 9.840 13.207 -21.186 1.00 50.88 252 MET A N 1
ATOM 2056 C CA . MET A 1 252 ? 8.434 12.879 -21.154 1.00 50.88 252 MET A CA 1
ATOM 2057 C C . MET A 1 252 ? 7.927 12.951 -19.695 1.00 50.88 252 MET A C 1
ATOM 2059 O O . MET A 1 252 ? 7.455 11.958 -19.163 1.00 50.88 252 MET A O 1
ATOM 2063 N N . PRO A 1 253 ? 7.961 14.122 -19.026 1.00 43.44 253 PRO A N 1
ATOM 2064 C CA . PRO A 1 253 ? 7.573 14.252 -17.613 1.00 43.44 253 PRO A CA 1
ATOM 2065 C C . PRO A 1 253 ? 6.096 13.914 -17.342 1.00 43.44 253 PRO A C 1
ATOM 2067 O O . PRO A 1 253 ? 5.768 13.388 -16.287 1.00 43.44 253 PRO A O 1
ATOM 2070 N N . HIS A 1 254 ? 5.201 14.070 -18.327 1.00 43.34 254 HIS A N 1
ATOM 2071 C CA . HIS A 1 254 ? 3.827 13.531 -18.259 1.00 43.34 254 HIS A CA 1
ATOM 2072 C C . HIS A 1 254 ? 3.744 11.989 -18.268 1.00 43.34 254 HIS A C 1
ATOM 2074 O O . HIS A 1 254 ? 2.651 11.432 -18.169 1.00 43.34 254 HIS A O 1
ATOM 2080 N N . PHE A 1 255 ? 4.881 11.316 -18.437 1.00 41.44 255 PHE A N 1
ATOM 2081 C CA . PHE A 1 255 ? 5.084 9.871 -18.372 1.00 41.44 255 PHE A CA 1
ATOM 2082 C C . PHE A 1 255 ? 5.934 9.468 -17.150 1.00 41.44 255 PHE A C 1
ATOM 2084 O O . PHE A 1 255 ? 6.172 8.286 -16.948 1.00 41.44 255 PHE A O 1
ATOM 2091 N N . ALA A 1 256 ? 6.388 10.424 -16.326 1.00 40.47 256 ALA A N 1
ATOM 2092 C CA . ALA A 1 256 ? 7.077 10.163 -15.057 1.00 40.47 256 ALA A CA 1
ATOM 2093 C C . ALA A 1 256 ? 6.100 9.880 -13.897 1.00 40.47 256 ALA A C 1
ATOM 2095 O O . ALA A 1 256 ? 6.498 9.321 -12.879 1.00 40.47 256 ALA A O 1
ATOM 2096 N N . ASP A 1 257 ? 4.802 10.160 -14.079 1.00 41.38 257 ASP A N 1
ATOM 2097 C CA . ASP A 1 257 ? 3.729 9.705 -13.175 1.00 41.38 257 ASP A CA 1
ATOM 2098 C C . ASP A 1 257 ? 3.587 8.159 -13.146 1.00 41.38 257 ASP A C 1
ATOM 2100 O O . ASP A 1 257 ? 2.783 7.602 -12.391 1.00 41.38 257 ASP A O 1
ATOM 2104 N N . ASP A 1 258 ? 4.390 7.448 -13.947 1.00 42.19 258 ASP A N 1
ATOM 2105 C CA . ASP A 1 258 ? 4.420 5.996 -14.123 1.00 42.19 258 ASP A CA 1
ATOM 2106 C C . ASP A 1 258 ? 5.184 5.241 -13.008 1.00 42.19 258 ASP A C 1
ATOM 2108 O O . ASP A 1 258 ? 5.764 4.182 -13.252 1.00 42.19 258 ASP A O 1
ATOM 2112 N N . TYR A 1 259 ? 5.030 5.638 -11.735 1.00 39.91 259 TYR A N 1
ATOM 2113 C CA . TYR A 1 259 ? 4.907 4.588 -10.698 1.00 39.91 259 TYR A CA 1
ATOM 2114 C C . TYR A 1 259 ? 3.744 3.634 -11.042 1.00 39.91 259 TYR A C 1
ATOM 2116 O O . TYR A 1 259 ? 3.637 2.529 -10.516 1.00 39.91 259 TYR A O 1
ATOM 2124 N N . GLN A 1 260 ? 2.850 4.078 -11.929 1.00 42.44 260 GLN A N 1
ATOM 2125 C CA . GLN A 1 260 ? 1.584 3.465 -12.241 1.00 42.44 260 GLN A CA 1
ATOM 2126 C C . GLN A 1 260 ? 1.352 3.394 -13.755 1.00 42.44 260 GLN A C 1
ATOM 2128 O O . GLN A 1 260 ? 0.538 4.128 -14.311 1.00 42.44 260 GLN A O 1
ATOM 2133 N N . PHE A 1 261 ? 1.893 2.353 -14.390 1.00 42.03 261 PHE A N 1
ATOM 2134 C CA . PHE A 1 261 ? 1.238 1.719 -15.549 1.00 42.03 261 PHE A CA 1
ATOM 2135 C C . PHE A 1 261 ? -0.282 1.486 -15.295 1.00 42.03 261 PHE A C 1
ATOM 2137 O O . PHE A 1 261 ? -1.100 1.406 -16.214 1.00 42.03 261 PHE A O 1
ATOM 2144 N N . THR A 1 262 ? -0.680 1.455 -14.021 1.00 42.41 262 THR A N 1
ATOM 2145 C CA . THR A 1 262 ? -2.040 1.361 -13.490 1.00 42.41 262 THR A CA 1
ATOM 2146 C C . THR A 1 262 ? -2.910 2.625 -13.623 1.00 42.41 262 THR A C 1
ATOM 2148 O O . THR A 1 262 ? -4.133 2.514 -13.537 1.00 42.41 262 THR A O 1
ATOM 2151 N N . ARG A 1 263 ? -2.377 3.836 -13.881 1.00 40.72 263 ARG A N 1
ATOM 2152 C CA . ARG A 1 263 ? -3.226 5.054 -13.862 1.00 40.72 263 ARG A CA 1
ATOM 2153 C C . ARG A 1 263 ? -4.102 5.242 -15.101 1.00 40.72 263 ARG A C 1
ATOM 2155 O O . ARG A 1 263 ? -5.218 5.750 -14.964 1.00 40.72 263 ARG A O 1
ATOM 2162 N N . LYS A 1 264 ? -3.620 4.868 -16.295 1.00 39.22 264 LYS A N 1
ATOM 2163 C CA . LYS A 1 264 ? -4.303 5.170 -17.574 1.00 39.22 264 LYS A CA 1
ATOM 2164 C C . LYS A 1 264 ? -4.568 3.985 -18.502 1.00 39.22 264 LYS A C 1
ATOM 2166 O O . LYS A 1 264 ? -5.437 4.129 -19.356 1.00 39.22 264 LYS A O 1
ATOM 2171 N N . VAL A 1 265 ? -3.877 2.849 -18.365 1.00 40.09 265 VAL A N 1
ATOM 2172 C CA . VAL A 1 265 ? -3.999 1.752 -19.350 1.00 40.09 265 VAL A CA 1
ATOM 2173 C C . VAL A 1 265 ? -4.640 0.493 -18.752 1.00 40.09 265 VAL A C 1
ATOM 2175 O O . VAL A 1 265 ? -5.474 -0.111 -19.420 1.00 40.09 265 VAL A O 1
ATOM 2178 N N . CYS A 1 266 ? -4.356 0.154 -17.485 1.00 49.91 266 CYS A N 1
ATOM 2179 C CA . CYS A 1 266 ? -4.875 -1.058 -16.838 1.00 49.91 266 CYS A CA 1
ATOM 2180 C C . CYS A 1 266 ? -5.062 -0.930 -15.317 1.00 49.91 266 CYS A C 1
ATOM 2182 O O . CYS A 1 266 ? -4.132 -1.239 -14.589 1.00 49.91 266 CYS A O 1
ATOM 2184 N N . GLY A 1 267 ? -6.254 -0.514 -14.856 1.00 46.31 267 GLY A N 1
ATOM 2185 C CA . GLY A 1 267 ? -6.760 -0.674 -13.472 1.00 46.31 267 GLY A CA 1
ATOM 2186 C C . GLY A 1 267 ? -5.946 -0.031 -12.327 1.00 46.31 267 GLY A C 1
ATOM 2187 O O . GLY A 1 267 ? -4.759 -0.273 -12.171 1.00 46.31 267 GLY A O 1
ATOM 2188 N N . LYS A 1 268 ? -6.581 0.768 -11.461 1.00 51.34 268 LYS A N 1
ATOM 2189 C CA . LYS A 1 268 ? -5.890 1.606 -10.455 1.00 51.34 268 LYS A CA 1
ATOM 2190 C C . LYS A 1 268 ? -5.663 0.888 -9.106 1.00 51.34 268 LYS A C 1
ATOM 2192 O O . LYS A 1 268 ? -6.581 0.249 -8.614 1.00 51.34 268 LYS A O 1
ATOM 2197 N N . ILE A 1 269 ? -4.505 1.107 -8.453 1.00 46.41 269 ILE A N 1
ATOM 2198 C CA . ILE A 1 269 ? -4.254 0.773 -7.017 1.00 46.41 269 ILE A CA 1
ATOM 2199 C C . ILE A 1 269 ? -5.161 1.577 -6.087 1.00 46.41 269 ILE A C 1
ATOM 2201 O O . ILE A 1 269 ? -5.646 1.061 -5.084 1.00 46.41 269 ILE A O 1
ATOM 2205 N N . GLN A 1 270 ? -5.425 2.835 -6.459 1.00 49.94 270 GLN A N 1
ATOM 2206 C CA . GLN A 1 270 ? -6.292 3.791 -5.752 1.00 49.94 270 GLN A CA 1
ATOM 2207 C C . GLN A 1 270 ? -7.775 3.350 -5.701 1.00 49.94 270 GLN A C 1
ATOM 2209 O O . GLN A 1 270 ? -8.682 4.157 -5.539 1.00 49.94 270 GLN A O 1
ATOM 2214 N N . GLU A 1 271 ? -8.055 2.068 -5.920 1.00 58.16 271 GLU A N 1
ATOM 2215 C CA . GLU A 1 271 ? -9.366 1.450 -5.786 1.00 58.16 271 GLU A CA 1
ATOM 2216 C C . GLU A 1 271 ? -9.527 0.662 -4.487 1.00 58.16 271 GLU A C 1
ATOM 2218 O O . GLU A 1 271 ? -10.665 0.377 -4.130 1.00 58.16 271 GLU A O 1
ATOM 2223 N N . ILE A 1 272 ? -8.453 0.358 -3.742 1.00 60.41 272 ILE A N 1
ATOM 2224 C CA . ILE A 1 272 ? -8.586 -0.259 -2.407 1.00 60.41 272 ILE A CA 1
ATOM 2225 C C . ILE A 1 272 ? -9.453 0.627 -1.501 1.00 60.41 272 ILE A C 1
ATOM 2227 O O . ILE A 1 272 ? -10.379 0.135 -0.859 1.00 60.41 272 ILE A O 1
ATOM 2231 N N . GLU A 1 273 ? -9.226 1.941 -1.533 1.00 61.53 273 GLU A N 1
ATOM 2232 C CA . GLU A 1 273 ? -10.055 2.942 -0.848 1.00 61.53 273 GLU A CA 1
ATOM 2233 C C . GLU A 1 273 ? -11.524 2.876 -1.291 1.00 61.53 273 GLU A C 1
ATOM 2235 O O . GLU A 1 273 ? -12.430 2.960 -0.468 1.00 61.53 273 GLU A O 1
ATOM 2240 N N . LYS A 1 274 ? -11.783 2.626 -2.580 1.00 68.44 274 LYS A N 1
ATOM 2241 C CA . LYS A 1 274 ? -13.151 2.470 -3.098 1.00 68.44 274 LYS A CA 1
ATOM 2242 C C . LYS A 1 274 ? -13.813 1.181 -2.630 1.00 68.44 274 LYS A C 1
ATOM 2244 O O . LYS A 1 274 ? -15.028 1.154 -2.456 1.00 68.44 274 LYS A O 1
ATOM 2249 N N . VAL A 1 275 ? -13.044 0.105 -2.439 1.00 71.00 275 VAL A N 1
ATOM 2250 C CA . VAL A 1 275 ? -13.587 -1.142 -1.883 1.00 71.00 275 VAL A CA 1
ATOM 2251 C C . VAL A 1 275 ? -14.025 -0.929 -0.453 1.00 71.00 275 VAL A C 1
ATOM 2253 O O . VAL A 1 275 ? -15.088 -1.419 -0.105 1.00 71.00 275 VAL A O 1
ATOM 2256 N N . PHE A 1 276 ? -13.285 -0.174 0.354 1.00 71.81 276 PHE A N 1
ATOM 2257 C CA . PHE A 1 276 ? -13.691 0.129 1.729 1.00 71.81 276 PHE A CA 1
ATOM 2258 C C . PHE A 1 276 ? -14.623 1.344 1.854 1.00 71.81 276 PHE A C 1
ATOM 2260 O O . PHE A 1 276 ? -14.732 1.914 2.936 1.00 71.81 276 PHE A O 1
ATOM 2267 N N . ASP A 1 277 ? -15.302 1.712 0.755 1.00 68.25 277 ASP A N 1
ATOM 2268 C CA . ASP A 1 277 ? -16.189 2.879 0.633 1.00 68.25 277 ASP A CA 1
ATOM 2269 C C . ASP A 1 277 ? -15.626 4.106 1.343 1.00 68.25 277 ASP A C 1
ATOM 2271 O O . ASP A 1 277 ? -16.363 4.815 2.030 1.00 68.25 277 ASP A O 1
ATOM 2275 N N . MET A 1 278 ? -14.308 4.316 1.237 1.00 61.09 278 MET A N 1
ATOM 2276 C CA . MET A 1 278 ? -13.650 5.347 2.021 1.00 61.09 278 MET A CA 1
ATOM 2277 C C . MET A 1 278 ? -14.338 6.672 1.754 1.00 61.09 278 MET A C 1
ATOM 2279 O O . MET A 1 278 ? -14.601 7.329 2.724 1.00 61.09 278 MET A O 1
ATOM 2283 N N . ASP A 1 279 ? -14.824 6.979 0.548 1.00 55.66 279 ASP A N 1
ATOM 2284 C CA . ASP A 1 279 ? -15.606 8.188 0.229 1.00 55.66 279 ASP A CA 1
ATOM 2285 C C . ASP A 1 279 ? -16.850 8.446 1.111 1.00 55.66 279 ASP A C 1
ATOM 2287 O O . ASP A 1 279 ? -17.168 9.603 1.400 1.00 55.66 279 ASP A O 1
ATOM 2291 N N . LYS A 1 280 ? -17.559 7.412 1.594 1.00 52.50 280 LYS A N 1
ATOM 2292 C CA . LYS A 1 280 ? -18.672 7.604 2.549 1.00 52.50 280 LYS A CA 1
ATOM 2293 C C . LYS A 1 280 ? -18.211 7.994 3.948 1.00 52.50 280 LYS A C 1
ATOM 2295 O O . LYS A 1 280 ? -18.989 8.582 4.702 1.00 52.50 280 LYS A O 1
ATOM 2300 N N . TRP A 1 281 ? -16.976 7.663 4.295 1.00 48.91 281 TRP A N 1
ATOM 2301 C CA . TRP A 1 281 ? -16.401 7.884 5.619 1.00 48.91 281 TRP A CA 1
ATOM 2302 C C . TRP A 1 281 ? -15.289 8.945 5.620 1.00 48.91 281 TRP A C 1
ATOM 2304 O O . TRP A 1 281 ? -15.055 9.627 6.615 1.00 48.91 281 TRP A O 1
ATOM 2314 N N . SER A 1 282 ? -14.705 9.189 4.454 1.00 44.09 282 SER A N 1
ATOM 2315 C CA . SER A 1 282 ? -13.791 10.236 4.061 1.00 44.09 282 SER A CA 1
ATOM 2316 C C . SER A 1 282 ? -14.644 11.432 3.702 1.00 44.09 282 SER A C 1
ATOM 2318 O O . SER A 1 282 ? -14.689 11.968 2.596 1.00 44.09 282 SER A O 1
ATOM 2320 N N . LYS A 1 283 ? -15.169 11.981 4.776 1.00 47.25 283 LYS A N 1
ATOM 2321 C CA . LYS A 1 283 ? -14.823 13.360 5.015 1.00 47.25 283 LYS A CA 1
ATOM 2322 C C . LYS A 1 283 ? -13.301 13.459 5.273 1.00 47.25 283 LYS A C 1
ATOM 2324 O O . LYS A 1 283 ? -12.879 13.636 6.399 1.00 47.25 283 LYS A O 1
ATOM 2329 N N . GLY A 1 284 ? -12.479 13.327 4.223 1.00 40.88 284 GLY A N 1
ATOM 2330 C CA . GLY A 1 284 ? -11.056 13.695 4.199 1.00 40.88 284 GLY A CA 1
ATOM 2331 C C . GLY A 1 284 ? -10.092 12.845 5.040 1.00 40.88 284 GLY A C 1
ATOM 2332 O O . GLY A 1 284 ? -9.812 13.159 6.190 1.00 40.88 284 GLY A O 1
ATOM 2333 N N . LEU A 1 285 ? -9.477 11.849 4.406 1.00 40.00 285 LEU A N 1
ATOM 2334 C CA . LEU A 1 285 ? -8.079 11.483 4.660 1.00 40.00 285 LEU A CA 1
ATOM 2335 C C . LEU A 1 285 ? -7.395 11.379 3.294 1.00 40.00 285 LEU A C 1
ATOM 2337 O O . LEU A 1 285 ? -6.936 10.329 2.863 1.00 40.00 285 LEU A O 1
ATOM 2341 N N . SER A 1 286 ? -7.368 12.511 2.589 1.00 37.78 286 SER A N 1
ATOM 2342 C CA . SER A 1 286 ? -6.372 12.748 1.551 1.00 37.78 286 SER A CA 1
ATOM 2343 C C . SER A 1 286 ? -5.051 12.982 2.275 1.00 37.78 286 SER A C 1
ATOM 2345 O O . SER A 1 286 ? -4.613 14.118 2.442 1.00 37.78 286 SER A O 1
ATOM 2347 N N . ILE A 1 287 ? -4.439 11.915 2.791 1.00 38.88 287 ILE A N 1
ATOM 2348 C CA . ILE A 1 287 ? -3.009 11.982 3.053 1.00 38.88 287 ILE A CA 1
ATOM 2349 C C . ILE A 1 287 ? -2.406 12.056 1.657 1.00 38.88 287 ILE A C 1
ATOM 2351 O O . ILE A 1 287 ? -2.385 11.063 0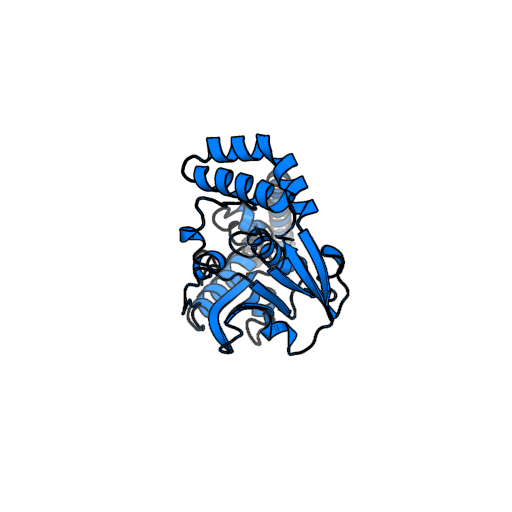.933 1.00 38.88 287 ILE A O 1
ATOM 2355 N N . ASP A 1 288 ? -1.972 13.241 1.241 1.00 34.38 288 ASP A N 1
ATOM 2356 C CA . ASP A 1 288 ? -0.991 13.329 0.172 1.00 34.38 288 ASP A CA 1
ATOM 2357 C C . ASP A 1 288 ? 0.255 12.604 0.694 1.00 34.38 288 ASP A C 1
ATOM 2359 O O . ASP A 1 288 ? 1.100 13.175 1.374 1.00 34.38 288 ASP A O 1
ATOM 2363 N N . ILE A 1 289 ? 0.364 11.306 0.389 1.00 33.47 289 ILE A N 1
ATOM 2364 C CA . ILE A 1 289 ? 1.537 10.459 0.685 1.00 33.47 289 ILE A CA 1
ATOM 2365 C C . ILE A 1 289 ? 2.760 10.936 -0.147 1.00 33.47 289 ILE A C 1
ATOM 2367 O O . ILE A 1 289 ? 3.839 10.355 -0.100 1.00 33.47 289 ILE A O 1
ATOM 2371 N N . TYR A 1 290 ? 2.604 12.024 -0.907 1.00 27.34 290 TYR A N 1
ATOM 2372 C CA . TYR A 1 290 ? 3.616 12.657 -1.738 1.00 27.34 290 TYR A CA 1
ATOM 2373 C C . TYR A 1 290 ? 3.681 14.169 -1.464 1.00 27.34 290 TYR A C 1
ATOM 2375 O O . TYR A 1 290 ? 3.367 14.977 -2.339 1.00 27.34 290 TYR A O 1
ATOM 2383 N N . GLN A 1 291 ? 4.109 14.553 -0.261 1.00 26.97 291 GLN A N 1
ATOM 2384 C CA . GLN A 1 291 ? 4.854 15.803 -0.070 1.00 26.97 291 GLN A CA 1
ATOM 2385 C C . GLN A 1 291 ? 6.292 15.487 0.328 1.00 26.97 291 GLN A C 1
ATOM 2387 O O . GLN A 1 291 ? 6.482 14.619 1.209 1.00 26.97 291 GLN A O 1
#